Protein AF-A0A075AQ15-F1 (afdb_monomer_lite)

Structure (mmCIF, N/CA/C/O backbone):
data_AF-A0A075AQ15-F1
#
_entry.id   AF-A0A075AQ15-F1
#
loop_
_atom_site.group_PDB
_atom_site.id
_atom_site.type_symbol
_atom_site.label_atom_id
_atom_site.label_alt_id
_atom_site.label_comp_id
_atom_site.label_asym_id
_atom_site.label_entity_id
_atom_site.label_seq_id
_atom_site.pdbx_PDB_ins_code
_atom_site.Cartn_x
_atom_site.Cartn_y
_atom_site.Cartn_z
_atom_site.occupancy
_atom_site.B_iso_or_equiv
_atom_site.auth_seq_id
_atom_site.auth_comp_id
_atom_site.auth_asym_id
_atom_site.auth_atom_id
_atom_site.pdbx_PDB_model_num
ATOM 1 N N . MET A 1 1 ? -15.029 34.992 5.106 1.00 33.84 1 MET A N 1
ATOM 2 C CA . MET A 1 1 ? -15.779 34.014 5.921 1.00 33.84 1 MET A CA 1
ATOM 3 C C . MET A 1 1 ? -16.143 32.844 5.014 1.00 33.84 1 MET A C 1
ATOM 5 O O . MET A 1 1 ? -16.693 33.094 3.952 1.00 33.84 1 MET A O 1
ATOM 9 N N . ASN A 1 2 ? -15.783 31.630 5.441 1.00 27.80 2 ASN A N 1
ATOM 10 C CA . ASN A 1 2 ? -16.160 30.302 4.923 1.00 27.80 2 ASN A CA 1
ATOM 11 C C . ASN A 1 2 ? -15.534 29.801 3.608 1.00 27.80 2 ASN A C 1
ATOM 13 O O . ASN A 1 2 ? -16.199 29.754 2.584 1.00 27.80 2 ASN A O 1
ATOM 17 N N . TRP A 1 3 ? -14.299 29.292 3.710 1.00 25.97 3 TRP A N 1
ATOM 18 C CA . TRP A 1 3 ? -13.839 28.094 2.983 1.00 25.97 3 TRP A CA 1
ATOM 19 C C . TRP A 1 3 ? -12.979 27.232 3.931 1.00 25.97 3 TRP A C 1
ATOM 21 O O . TRP A 1 3 ? -11.769 27.123 3.788 1.00 25.97 3 TRP A O 1
ATOM 31 N N . LEU A 1 4 ? -13.615 26.668 4.960 1.00 30.98 4 LEU A N 1
ATOM 32 C CA . LEU A 1 4 ? -13.105 25.544 5.755 1.00 30.98 4 LEU A CA 1
ATOM 33 C C . LEU A 1 4 ? -14.169 24.451 5.630 1.00 30.98 4 LEU A C 1
ATOM 35 O O . LEU A 1 4 ? -15.265 24.623 6.158 1.00 30.98 4 LEU A O 1
ATOM 39 N N . GLY A 1 5 ? -13.904 23.384 4.872 1.00 30.03 5 GLY A N 1
ATOM 40 C CA . GLY A 1 5 ? -14.901 22.318 4.697 1.00 30.03 5 GLY A CA 1
ATOM 41 C C . GLY A 1 5 ? -14.672 21.297 3.582 1.00 30.03 5 GLY A C 1
ATOM 42 O O . GLY A 1 5 ? -15.600 20.567 3.258 1.00 30.03 5 GLY A O 1
ATOM 43 N N . GLY A 1 6 ? -13.480 21.217 2.988 1.00 37.22 6 GLY A N 1
ATOM 44 C CA . GLY A 1 6 ? -13.093 20.095 2.133 1.00 37.22 6 GLY A CA 1
ATOM 45 C C . GLY A 1 6 ? -11.820 19.490 2.698 1.00 37.22 6 GLY A C 1
ATOM 46 O O . GLY A 1 6 ? -10.771 20.120 2.612 1.00 37.22 6 GLY A O 1
ATOM 47 N N . TYR A 1 7 ? -11.908 18.323 3.337 1.00 52.09 7 TYR A N 1
ATOM 48 C CA . TYR A 1 7 ? -10.721 17.600 3.790 1.00 52.09 7 TYR A CA 1
ATOM 49 C C . TYR A 1 7 ? -9.805 17.388 2.583 1.00 52.09 7 TYR A C 1
ATOM 51 O O . TYR A 1 7 ? -10.233 16.821 1.579 1.00 52.09 7 TYR A O 1
ATOM 59 N N . MET A 1 8 ? -8.567 17.876 2.650 1.00 54.56 8 MET A N 1
ATOM 60 C CA . MET A 1 8 ? -7.584 17.627 1.601 1.00 54.56 8 MET A CA 1
ATOM 61 C C . MET A 1 8 ? -7.268 16.129 1.611 1.00 54.56 8 MET A C 1
ATOM 63 O O . MET A 1 8 ? -6.621 15.620 2.524 1.00 54.56 8 MET A O 1
ATOM 67 N N . ILE A 1 9 ? -7.821 15.402 0.641 1.00 72.06 9 ILE A N 1
ATOM 68 C CA . ILE A 1 9 ? -7.684 13.945 0.542 1.00 72.06 9 ILE A CA 1
ATOM 69 C C . ILE A 1 9 ? -6.359 13.583 -0.126 1.00 72.06 9 ILE A C 1
ATOM 71 O O . ILE A 1 9 ? -5.711 12.632 0.292 1.00 72.06 9 ILE A O 1
ATOM 75 N N . PHE A 1 10 ? -5.934 14.358 -1.123 1.00 82.12 10 PHE A N 1
ATOM 76 C CA . PHE A 1 10 ? -4.710 14.136 -1.885 1.00 82.12 10 PHE A CA 1
ATOM 77 C C . PHE A 1 10 ? -3.574 15.029 -1.382 1.00 82.12 10 PHE A C 1
ATOM 79 O O . PHE A 1 10 ? -3.728 16.244 -1.282 1.00 82.12 10 PHE A O 1
ATOM 86 N N . LEU A 1 11 ? -2.425 14.422 -1.096 1.00 82.50 11 LEU A N 1
ATOM 87 C CA . LEU A 1 11 ? -1.247 15.095 -0.550 1.00 82.50 11 LEU A CA 1
ATOM 88 C C . LEU A 1 11 ? -0.028 14.994 -1.463 1.00 82.50 11 LEU A C 1
ATOM 90 O O . LEU A 1 11 ? 0.915 15.762 -1.299 1.00 82.50 11 LEU A O 1
ATOM 94 N N . GLY A 1 12 ? -0.010 14.056 -2.407 1.00 86.12 12 GLY A N 1
ATOM 95 C CA . GLY A 1 12 ? 1.112 13.911 -3.320 1.00 86.12 12 GLY A CA 1
ATOM 96 C C . GLY A 1 12 ? 1.028 12.689 -4.216 1.00 86.12 12 GLY A C 1
ATOM 97 O O . GLY A 1 12 ? 0.127 11.862 -4.105 1.00 86.12 12 GLY A O 1
ATOM 98 N N . SER A 1 13 ? 2.002 12.573 -5.105 1.00 88.00 13 SER A N 1
ATOM 99 C CA . SER A 1 13 ? 2.195 11.445 -6.011 1.00 88.00 13 SER A CA 1
ATOM 100 C C . SER A 1 13 ? 3.674 11.131 -6.147 1.00 88.00 13 SER A C 1
ATOM 102 O O . SER A 1 13 ? 4.523 11.989 -5.910 1.00 88.00 13 SER A O 1
ATOM 104 N N . PHE A 1 14 ? 3.986 9.897 -6.508 1.00 89.50 14 PHE A N 1
ATOM 105 C CA . PHE A 1 14 ? 5.360 9.440 -6.647 1.00 89.50 14 PHE A CA 1
ATOM 106 C C . PHE A 1 14 ? 5.445 8.269 -7.613 1.00 89.50 14 PHE A C 1
ATOM 108 O O . PHE A 1 14 ? 4.463 7.557 -7.851 1.00 89.50 14 PHE A O 1
ATOM 115 N N . GLN A 1 15 ? 6.661 8.019 -8.083 1.00 89.88 15 GLN A N 1
ATOM 116 C CA . GLN A 1 15 ? 7.008 6.790 -8.769 1.00 89.88 15 GLN A CA 1
ATOM 117 C C . GLN A 1 15 ? 8.281 6.192 -8.190 1.00 89.88 15 GLN A C 1
ATOM 119 O O . GLN A 1 15 ? 9.238 6.894 -7.871 1.00 89.88 15 GLN A O 1
ATOM 124 N N . VAL A 1 16 ? 8.279 4.869 -8.080 1.00 90.75 16 VAL A N 1
ATOM 125 C CA . VAL A 1 16 ? 9.411 4.080 -7.610 1.00 90.75 16 VAL A CA 1
ATOM 126 C C . VAL A 1 16 ? 9.692 2.972 -8.613 1.00 90.75 16 VAL A C 1
ATOM 128 O O . VAL A 1 16 ? 8.770 2.319 -9.108 1.00 90.75 16 VAL A O 1
ATOM 131 N N . SER A 1 17 ? 10.967 2.712 -8.874 1.00 88.69 17 SER A N 1
ATOM 132 C CA . SER A 1 17 ? 11.423 1.582 -9.675 1.00 88.69 17 SER A CA 1
ATOM 133 C C . SER A 1 17 ? 12.455 0.737 -8.930 1.00 88.69 17 SER A C 1
ATOM 135 O O . SER A 1 17 ? 13.065 1.174 -7.956 1.00 88.69 17 SER A O 1
ATOM 137 N N . PHE A 1 18 ? 12.628 -0.513 -9.357 1.00 87.19 18 PHE A N 1
ATOM 138 C CA . PHE A 1 18 ? 13.748 -1.341 -8.918 1.00 87.19 18 PHE A CA 1
ATOM 139 C C . PHE A 1 18 ? 14.892 -1.235 -9.922 1.00 87.19 18 PHE A C 1
ATOM 141 O O . PHE A 1 18 ? 14.730 -1.575 -11.096 1.00 87.19 18 PHE A O 1
ATOM 148 N N . HIS A 1 19 ? 16.062 -0.835 -9.437 1.00 81.88 19 HIS A N 1
ATOM 149 C CA . HIS A 1 19 ? 17.303 -0.829 -10.190 1.00 81.88 19 HIS A CA 1
ATOM 150 C C . HIS A 1 19 ? 18.197 -1.998 -9.728 1.00 81.88 19 HIS A C 1
ATOM 152 O O . HIS A 1 19 ? 18.500 -2.085 -8.538 1.00 81.88 19 HIS A O 1
ATOM 158 N N . PRO A 1 20 ? 18.744 -2.837 -10.631 1.00 77.38 20 PRO A N 1
ATOM 159 C CA . PRO A 1 20 ? 19.518 -4.032 -10.257 1.00 77.38 20 PRO A CA 1
ATOM 160 C C . PRO A 1 20 ? 20.687 -3.778 -9.293 1.00 77.38 20 PRO A C 1
ATOM 162 O O . PRO A 1 20 ? 20.922 -4.557 -8.378 1.00 77.38 20 PRO A O 1
ATOM 165 N N . ILE A 1 21 ? 21.414 -2.675 -9.496 1.00 79.25 21 ILE A N 1
ATOM 166 C CA . ILE A 1 21 ? 22.564 -2.286 -8.662 1.00 79.25 21 ILE A CA 1
ATOM 167 C C . ILE A 1 21 ? 22.161 -1.451 -7.435 1.00 79.25 21 ILE A C 1
ATOM 169 O O . ILE A 1 21 ? 22.719 -1.638 -6.359 1.00 79.25 21 ILE A O 1
ATOM 173 N N . LYS A 1 22 ? 21.229 -0.501 -7.590 1.00 82.00 22 LYS A N 1
ATOM 174 C CA . LYS A 1 22 ? 20.898 0.481 -6.543 1.00 82.00 22 LYS A CA 1
ATOM 175 C C . LYS A 1 22 ? 19.791 0.008 -5.596 1.00 82.00 22 LYS A C 1
ATOM 177 O O . LYS A 1 22 ? 19.589 0.627 -4.559 1.00 82.00 22 LYS A O 1
ATOM 182 N N . GLY A 1 23 ? 19.090 -1.074 -5.934 1.00 85.56 23 GLY A N 1
ATOM 183 C CA . GLY A 1 23 ? 17.887 -1.504 -5.230 1.00 85.56 23 GLY A CA 1
ATOM 184 C C . GLY A 1 23 ? 16.675 -0.652 -5.608 1.00 85.56 23 GLY A C 1
ATOM 185 O O . GLY A 1 23 ? 16.577 -0.167 -6.736 1.00 85.56 23 GLY A O 1
ATOM 186 N N . ASN A 1 24 ? 15.737 -0.490 -4.676 1.00 87.94 24 ASN A N 1
ATOM 187 C CA . ASN A 1 24 ? 14.559 0.349 -4.883 1.00 87.94 24 ASN A CA 1
ATOM 188 C C . ASN A 1 24 ? 14.988 1.823 -4.961 1.00 87.94 24 ASN A C 1
ATOM 190 O O . ASN A 1 24 ? 15.695 2.312 -4.083 1.00 87.94 24 ASN A O 1
ATOM 194 N N . THR A 1 25 ? 14.557 2.527 -6.001 1.00 87.19 25 THR A N 1
ATOM 195 C CA . THR A 1 25 ? 14.862 3.939 -6.230 1.00 87.19 25 THR A CA 1
ATOM 196 C C . THR A 1 25 ? 13.577 4.719 -6.435 1.00 87.19 25 THR A C 1
ATOM 198 O O . THR A 1 25 ? 12.717 4.307 -7.213 1.00 87.19 25 THR A O 1
ATOM 201 N N . ILE A 1 26 ? 13.449 5.857 -5.755 1.00 88.62 26 ILE A N 1
ATOM 202 C CA . ILE A 1 26 ? 12.403 6.835 -6.053 1.00 88.62 26 ILE A CA 1
ATOM 203 C C . ILE A 1 26 ? 12.794 7.507 -7.370 1.00 88.62 26 ILE A C 1
ATOM 205 O O . ILE A 1 26 ? 13.839 8.151 -7.443 1.00 88.62 26 ILE A O 1
ATOM 209 N N . ASP A 1 27 ? 11.979 7.314 -8.404 1.00 85.88 27 ASP A N 1
ATOM 210 C CA . ASP A 1 27 ? 12.191 7.948 -9.705 1.00 85.88 27 ASP A CA 1
ATOM 211 C C . ASP A 1 27 ? 11.882 9.440 -9.596 1.00 85.88 27 ASP A C 1
ATOM 213 O O . ASP A 1 27 ? 12.660 10.265 -10.060 1.00 85.88 27 ASP A O 1
ATOM 217 N N . TRP A 1 28 ? 10.751 9.764 -8.962 1.00 86.19 28 TRP A N 1
ATOM 218 C CA . TRP A 1 28 ? 10.320 11.129 -8.689 1.00 86.19 28 TRP A CA 1
ATOM 219 C C . TRP A 1 28 ? 9.241 11.176 -7.611 1.00 86.19 28 TRP A C 1
ATOM 221 O O . TRP A 1 28 ? 8.538 10.194 -7.351 1.00 86.19 28 TRP A O 1
ATOM 231 N N . ILE A 1 29 ? 9.086 12.353 -7.004 1.00 85.38 29 ILE A N 1
ATOM 232 C CA . ILE A 1 29 ? 8.060 12.624 -6.001 1.00 85.38 29 ILE A CA 1
ATOM 233 C C . ILE A 1 29 ? 7.546 14.055 -6.127 1.00 85.38 29 ILE A C 1
ATOM 235 O O . ILE A 1 29 ? 8.314 15.003 -6.259 1.00 85.38 29 ILE A O 1
ATOM 239 N N . ASN A 1 30 ? 6.228 14.203 -6.089 1.00 84.81 30 ASN A N 1
ATOM 240 C CA . ASN A 1 30 ? 5.540 15.484 -6.072 1.00 84.81 30 ASN A CA 1
ATOM 241 C C . ASN A 1 30 ? 4.585 15.494 -4.878 1.00 84.81 30 ASN A C 1
ATOM 243 O O . ASN A 1 30 ? 3.508 14.900 -4.938 1.00 84.81 30 ASN A O 1
ATOM 247 N N . ALA A 1 31 ? 5.002 16.124 -3.784 1.00 79.31 31 ALA A N 1
ATOM 248 C CA . ALA A 1 31 ? 4.290 16.131 -2.514 1.00 79.31 31 ALA A CA 1
ATOM 249 C C . ALA A 1 31 ? 4.006 17.560 -2.041 1.00 79.31 31 ALA A C 1
ATOM 251 O O . ALA A 1 31 ? 4.786 18.481 -2.280 1.00 79.31 31 ALA A O 1
ATOM 252 N N . HIS A 1 32 ? 2.891 17.726 -1.334 1.00 79.31 32 HIS A N 1
ATOM 253 C CA . HIS A 1 32 ? 2.532 18.967 -0.666 1.00 79.31 32 HIS A CA 1
ATOM 254 C C . HIS A 1 32 ? 3.593 19.332 0.384 1.00 79.31 32 HIS A C 1
ATOM 256 O O . HIS A 1 32 ? 4.108 18.460 1.085 1.00 79.31 32 HIS A O 1
ATOM 262 N N . GLU A 1 33 ? 3.888 20.625 0.540 1.00 71.12 33 GLU A N 1
ATOM 263 C CA . GLU A 1 33 ? 4.978 21.116 1.399 1.00 71.12 33 GLU A CA 1
ATOM 264 C C . GLU A 1 33 ? 4.860 20.629 2.855 1.00 71.12 33 GLU A C 1
ATOM 266 O O . GLU A 1 33 ? 5.855 20.273 3.482 1.00 71.12 33 GLU A O 1
ATOM 271 N N . ILE A 1 34 ? 3.630 20.561 3.374 1.00 68.12 34 ILE A N 1
ATOM 272 C CA . ILE A 1 34 ? 3.331 20.039 4.718 1.00 68.12 34 ILE A CA 1
ATOM 273 C C . ILE A 1 34 ? 3.802 18.584 4.856 1.00 68.12 34 ILE A C 1
ATOM 275 O O . ILE A 1 34 ? 4.476 18.239 5.820 1.00 68.12 34 ILE A O 1
ATOM 279 N N . LEU A 1 35 ? 3.515 17.741 3.863 1.00 72.62 35 LEU A N 1
ATOM 280 C CA . LEU A 1 35 ? 3.877 16.327 3.889 1.00 72.62 35 LEU A CA 1
ATOM 281 C C . LEU A 1 35 ? 5.397 16.126 3.819 1.00 72.62 35 LEU A C 1
ATOM 283 O O . LEU A 1 35 ? 5.938 15.273 4.517 1.00 72.62 35 LEU A O 1
ATOM 287 N N . ALA A 1 36 ? 6.085 16.939 3.011 1.00 67.94 36 ALA A N 1
ATOM 288 C CA . ALA A 1 36 ? 7.540 16.895 2.878 1.00 67.94 36 ALA A CA 1
ATOM 289 C C . ALA A 1 36 ? 8.271 17.231 4.193 1.00 67.94 36 ALA A C 1
ATOM 291 O O . ALA A 1 36 ? 9.387 16.760 4.410 1.00 67.94 36 ALA A O 1
ATOM 292 N N . LYS A 1 37 ? 7.639 18.033 5.063 1.00 67.56 37 LYS A N 1
ATOM 293 C CA . LYS A 1 37 ? 8.158 18.376 6.394 1.00 67.56 37 LYS A CA 1
ATOM 294 C C . LYS A 1 37 ? 7.829 17.312 7.447 1.00 67.56 37 LYS A C 1
ATOM 296 O O . LYS A 1 37 ? 8.695 17.015 8.258 1.00 67.56 37 LYS A O 1
ATOM 301 N N . LEU A 1 38 ? 6.617 16.748 7.419 1.00 65.00 38 LEU A N 1
ATOM 302 C CA . LEU A 1 38 ? 6.126 15.790 8.426 1.00 65.00 38 LEU A CA 1
ATOM 303 C C . LEU A 1 38 ? 6.704 14.380 8.271 1.00 65.00 38 LEU A C 1
ATOM 305 O O . LEU A 1 38 ? 6.929 13.676 9.250 1.00 65.00 38 LEU A O 1
ATOM 309 N N . ILE A 1 39 ? 6.942 13.947 7.037 1.00 64.94 39 ILE A N 1
ATOM 310 C CA . ILE A 1 39 ? 7.552 12.648 6.770 1.00 64.94 39 ILE A CA 1
ATOM 311 C C . ILE A 1 39 ? 8.973 12.945 6.328 1.00 64.94 39 ILE A C 1
ATOM 313 O O . ILE A 1 39 ? 9.139 13.297 5.166 1.00 64.94 39 ILE A O 1
ATOM 317 N N . HIS A 1 40 ? 9.962 12.841 7.228 1.00 58.88 40 HIS A N 1
ATOM 318 C CA . HIS A 1 40 ? 11.394 13.132 7.013 1.00 58.88 40 HIS A CA 1
ATOM 319 C C . HIS A 1 40 ? 11.938 12.685 5.628 1.00 58.88 40 HIS A C 1
ATOM 321 O O . HIS A 1 40 ? 12.605 11.657 5.484 1.00 58.88 40 HIS A O 1
ATOM 327 N N . GLY A 1 41 ? 11.665 13.485 4.592 1.00 56.47 41 GLY A N 1
ATOM 328 C CA . GLY A 1 41 ? 12.007 13.246 3.190 1.00 56.47 41 GLY A CA 1
ATOM 329 C C . GLY A 1 41 ? 11.219 12.160 2.442 1.00 56.47 41 GLY A C 1
ATOM 330 O O . GLY A 1 41 ? 11.691 11.753 1.387 1.00 56.47 41 GLY A O 1
ATOM 331 N N . LEU A 1 42 ? 10.077 11.655 2.945 1.00 66.38 42 LEU A N 1
ATOM 332 C CA . LEU A 1 42 ? 9.369 10.483 2.368 1.00 66.38 42 LEU A CA 1
ATOM 333 C C . LEU A 1 42 ? 10.283 9.249 2.194 1.00 66.38 42 LEU A C 1
ATOM 335 O O . LEU A 1 42 ? 9.982 8.326 1.434 1.00 66.38 42 LEU A O 1
ATOM 339 N N . ASN A 1 43 ? 11.400 9.237 2.928 1.00 65.81 43 ASN A N 1
ATOM 340 C CA . ASN A 1 43 ? 12.437 8.226 2.842 1.00 65.81 43 ASN A CA 1
ATOM 341 C C . ASN A 1 43 ? 11.873 6.871 3.260 1.00 65.81 43 ASN A C 1
ATOM 343 O O . ASN A 1 43 ? 11.309 6.712 4.342 1.00 65.81 43 ASN A O 1
ATOM 347 N N . GLY A 1 44 ? 12.054 5.881 2.396 1.00 77.12 44 GLY A N 1
ATOM 348 C CA . GLY A 1 44 ? 11.645 4.513 2.640 1.00 77.12 44 GLY A CA 1
ATOM 349 C C . GLY A 1 44 ? 10.291 4.131 2.047 1.00 77.12 44 GLY A C 1
ATOM 350 O O . GLY A 1 44 ? 9.954 2.943 2.074 1.00 77.12 44 GLY A O 1
ATOM 351 N N . ILE A 1 45 ? 9.551 5.075 1.447 1.00 84.00 45 ILE A N 1
ATOM 352 C CA . ILE A 1 45 ? 8.325 4.764 0.696 1.00 84.00 45 ILE A CA 1
ATOM 353 C C . ILE A 1 45 ? 8.595 3.721 -0.395 1.00 84.00 45 ILE A C 1
ATOM 355 O O . ILE A 1 45 ? 7.778 2.829 -0.622 1.00 84.00 45 ILE A O 1
ATOM 359 N N . GLU A 1 46 ? 9.787 3.751 -0.992 1.00 86.88 46 GLU A N 1
ATOM 360 C CA . GLU A 1 46 ? 10.254 2.810 -1.998 1.00 86.88 46 GLU A CA 1
ATOM 361 C C . GLU A 1 46 ? 10.296 1.361 -1.512 1.00 86.88 46 GLU A C 1
ATOM 363 O O . GLU A 1 46 ? 10.119 0.444 -2.310 1.00 86.88 46 GLU A O 1
ATOM 368 N N . TYR A 1 47 ? 10.484 1.122 -0.214 1.00 83.62 47 TYR A N 1
ATOM 369 C CA . TYR A 1 47 ? 10.456 -0.230 0.352 1.00 83.62 47 TYR A CA 1
ATOM 370 C C . TYR A 1 47 ? 9.036 -0.703 0.656 1.00 83.62 47 TYR A C 1
ATOM 372 O O . TYR A 1 47 ? 8.775 -1.905 0.603 1.00 83.62 47 TYR A O 1
ATOM 380 N N . ASN A 1 48 ? 8.118 0.228 0.917 1.00 81.25 48 ASN A N 1
ATOM 381 C CA . ASN A 1 48 ? 6.714 -0.080 1.171 1.00 81.25 48 ASN A CA 1
ATOM 382 C C . ASN A 1 48 ? 5.984 -0.436 -0.130 1.00 81.25 48 ASN A C 1
ATOM 384 O O . ASN A 1 48 ? 5.200 -1.383 -0.173 1.00 81.25 48 ASN A O 1
ATOM 388 N N . VAL A 1 49 ? 6.275 0.299 -1.209 1.00 85.88 49 VAL A N 1
ATOM 389 C CA . VAL A 1 49 ? 5.552 0.195 -2.488 1.00 85.88 49 VAL A CA 1
ATOM 390 C C . VAL A 1 49 ? 6.210 -0.738 -3.508 1.00 85.88 49 VAL A C 1
ATOM 392 O O . VAL A 1 49 ? 5.611 -1.038 -4.541 1.00 85.88 49 VAL A O 1
ATOM 395 N N . LEU A 1 50 ? 7.420 -1.222 -3.215 1.00 84.56 50 LEU A N 1
ATOM 396 C CA . LEU A 1 50 ? 8.084 -2.335 -3.898 1.00 84.56 50 LEU A CA 1
ATOM 397 C C . LEU A 1 50 ? 8.500 -3.398 -2.865 1.00 84.56 50 LEU A C 1
ATOM 399 O O . LEU A 1 50 ? 9.697 -3.575 -2.607 1.00 84.56 50 LEU A O 1
ATOM 403 N N . PRO A 1 51 ? 7.538 -4.105 -2.240 1.00 69.88 51 PRO A N 1
ATOM 404 C CA . PRO A 1 51 ? 7.865 -5.047 -1.188 1.00 69.88 51 PRO A CA 1
ATOM 405 C C . PRO A 1 51 ? 8.638 -6.246 -1.745 1.00 69.88 51 PRO A C 1
ATOM 407 O O . PRO A 1 51 ? 8.408 -6.723 -2.862 1.00 69.88 51 PRO A O 1
ATOM 410 N N . SER A 1 52 ? 9.553 -6.770 -0.935 1.00 70.12 52 SER A N 1
ATOM 411 C CA . SER A 1 52 ? 10.302 -7.985 -1.254 1.00 70.12 52 SER A CA 1
ATOM 412 C C . SER A 1 52 ? 9.360 -9.163 -1.542 1.00 70.12 52 SER A C 1
ATOM 414 O O . SER A 1 52 ? 8.271 -9.271 -0.981 1.00 70.12 52 SER A O 1
ATOM 416 N N . GLY A 1 53 ? 9.771 -10.074 -2.431 1.00 67.50 53 GLY A N 1
ATOM 417 C CA . GLY A 1 53 ? 8.959 -11.249 -2.776 1.00 67.50 53 GLY A CA 1
ATOM 418 C C . GLY A 1 53 ? 7.848 -10.992 -3.805 1.00 67.50 53 GLY A C 1
ATOM 419 O O . GLY A 1 53 ? 7.062 -11.888 -4.093 1.00 67.50 53 GLY A O 1
ATOM 420 N N . CYS A 1 54 ? 7.788 -9.808 -4.426 1.00 67.06 54 CYS A N 1
ATOM 421 C CA . CYS A 1 54 ? 6.831 -9.512 -5.503 1.00 67.06 54 CYS A CA 1
ATOM 422 C C . CYS A 1 54 ? 7.157 -10.140 -6.867 1.00 67.06 54 CYS A C 1
ATOM 424 O O . CYS A 1 54 ? 6.446 -9.883 -7.831 1.00 67.06 54 CYS A O 1
ATOM 426 N N . HIS A 1 55 ? 8.173 -11.000 -6.964 1.00 68.75 55 HIS A N 1
ATOM 427 C CA . HIS A 1 55 ? 8.566 -11.632 -8.225 1.00 68.75 55 HIS A CA 1
ATOM 428 C C . HIS A 1 55 ? 7.462 -12.512 -8.833 1.00 68.75 55 HIS A C 1
ATOM 430 O O . HIS A 1 55 ? 7.434 -12.680 -10.043 1.00 68.75 55 HIS A O 1
ATOM 436 N N . HIS A 1 56 ? 6.519 -13.030 -8.046 1.00 70.56 56 HIS A N 1
ATOM 437 C CA . HIS A 1 56 ? 5.374 -13.792 -8.564 1.00 70.56 56 HIS A CA 1
ATOM 438 C C . HIS A 1 56 ? 4.159 -12.936 -8.948 1.00 70.56 56 HIS A C 1
ATOM 440 O O . HIS A 1 56 ? 3.169 -13.470 -9.438 1.00 70.56 56 HIS A O 1
ATOM 446 N N . ILE A 1 57 ? 4.210 -11.622 -8.718 1.00 74.25 57 ILE A N 1
ATOM 447 C CA . ILE A 1 57 ? 3.088 -10.718 -8.965 1.00 74.25 57 ILE A CA 1
ATOM 448 C C . ILE A 1 57 ? 3.348 -9.924 -10.241 1.00 74.25 57 ILE A C 1
ATOM 450 O O . ILE A 1 57 ? 4.380 -9.271 -10.375 1.00 74.25 57 ILE A O 1
ATOM 454 N N . HIS A 1 58 ? 2.394 -9.964 -11.173 1.00 79.56 58 HIS A N 1
ATOM 455 C CA . HIS A 1 58 ? 2.444 -9.141 -12.382 1.00 79.56 58 HIS A CA 1
ATOM 456 C C . HIS A 1 58 ? 1.951 -7.717 -12.133 1.00 79.56 58 HIS A C 1
ATOM 458 O O . HIS A 1 58 ? 2.552 -6.762 -12.615 1.00 79.56 58 HIS A O 1
ATOM 464 N N . ASN A 1 59 ? 0.877 -7.564 -11.366 1.00 84.38 59 ASN A N 1
ATOM 465 C CA . ASN A 1 59 ? 0.341 -6.284 -10.935 1.00 84.38 59 ASN A CA 1
ATOM 466 C C . ASN A 1 59 ? -0.420 -6.451 -9.613 1.00 84.38 59 ASN A C 1
ATOM 468 O O . ASN A 1 59 ? -0.962 -7.520 -9.345 1.00 84.38 59 ASN A O 1
ATOM 472 N N . ASP A 1 60 ? -0.425 -5.422 -8.770 1.00 86.06 60 ASP A N 1
ATOM 473 C CA . ASP A 1 60 ? -1.273 -5.380 -7.570 1.00 86.06 60 ASP A CA 1
ATOM 474 C C . ASP A 1 60 ? -1.413 -3.938 -7.073 1.00 86.06 60 ASP A C 1
ATOM 476 O O . ASP A 1 60 ? -0.577 -3.084 -7.376 1.00 86.06 60 ASP A O 1
ATOM 480 N N . ILE A 1 61 ? -2.449 -3.684 -6.277 1.00 85.50 61 ILE A N 1
ATOM 481 C CA . ILE A 1 61 ? -2.578 -2.445 -5.516 1.00 85.50 61 ILE A CA 1
ATOM 482 C C . ILE A 1 61 ? -1.980 -2.662 -4.129 1.00 85.50 61 ILE A C 1
ATOM 484 O O . ILE A 1 61 ? -2.381 -3.550 -3.376 1.00 85.50 61 ILE A O 1
ATOM 488 N N . ILE A 1 62 ? -1.031 -1.803 -3.788 1.00 84.50 62 ILE A N 1
ATOM 489 C CA . ILE A 1 62 ? -0.340 -1.777 -2.510 1.00 84.50 62 ILE A CA 1
ATOM 490 C C . ILE A 1 62 ? -0.841 -0.568 -1.734 1.00 84.50 62 ILE A C 1
ATOM 492 O O . ILE A 1 62 ? -0.799 0.556 -2.228 1.00 84.50 62 ILE A O 1
ATOM 496 N N . ILE A 1 63 ? -1.311 -0.806 -0.514 1.00 83.50 63 ILE A N 1
ATOM 497 C CA . ILE A 1 63 ? -1.726 0.246 0.413 1.00 83.50 63 ILE A CA 1
ATOM 498 C C . ILE A 1 63 ? -0.812 0.156 1.620 1.00 83.50 63 ILE A C 1
ATOM 500 O O . ILE A 1 63 ? -0.811 -0.880 2.280 1.00 83.50 63 ILE A O 1
ATOM 504 N N . SER A 1 64 ? -0.060 1.216 1.902 1.00 80.44 64 SER A N 1
ATOM 505 C CA . SER A 1 64 ? 0.870 1.238 3.035 1.00 80.44 64 SER A CA 1
ATOM 506 C C . SER A 1 64 ? 0.663 2.482 3.882 1.00 80.44 64 SER A C 1
ATOM 508 O O . SER A 1 64 ? 0.519 3.580 3.339 1.00 80.44 64 SER A O 1
ATOM 510 N N . ALA A 1 65 ? 0.666 2.311 5.202 1.00 78.00 65 ALA A N 1
ATOM 511 C CA . ALA A 1 65 ? 0.657 3.436 6.129 1.00 78.00 65 ALA A CA 1
ATOM 512 C C . ALA A 1 65 ? 2.002 4.179 6.077 1.00 78.00 65 ALA A C 1
ATOM 514 O O . ALA A 1 65 ? 3.064 3.567 5.959 1.00 78.00 65 ALA A O 1
ATOM 515 N N . LEU A 1 66 ? 1.942 5.502 6.153 1.00 78.88 66 LEU A N 1
ATOM 516 C CA . LEU A 1 66 ? 3.081 6.394 6.289 1.00 78.88 66 LEU A CA 1
ATOM 517 C C . LEU A 1 66 ? 2.923 7.107 7.632 1.00 78.88 66 LEU A C 1
ATOM 519 O O . LEU A 1 66 ? 1.950 7.833 7.842 1.00 78.88 66 LEU A O 1
ATOM 523 N N . ASN A 1 67 ? 3.864 6.871 8.540 1.00 69.44 67 ASN A N 1
ATOM 524 C CA . ASN A 1 67 ? 3.863 7.512 9.847 1.00 69.44 67 ASN A CA 1
ATOM 525 C C . ASN A 1 67 ? 4.660 8.814 9.751 1.00 69.44 67 ASN A C 1
ATOM 527 O O . ASN A 1 67 ? 5.796 8.802 9.273 1.00 69.44 67 ASN A O 1
ATOM 531 N N . ALA A 1 68 ? 4.056 9.920 10.180 1.00 65.44 68 ALA A N 1
ATOM 532 C CA . ALA A 1 68 ? 4.790 11.144 10.461 1.00 65.44 68 ALA A CA 1
ATOM 533 C C . ALA A 1 68 ? 5.367 11.049 11.879 1.00 65.44 68 ALA A C 1
ATOM 535 O O . ALA A 1 68 ? 4.628 10.797 12.834 1.00 65.44 68 ALA A O 1
ATOM 536 N N . ASP A 1 69 ? 6.680 11.225 12.007 1.00 59.97 69 ASP A N 1
ATOM 537 C CA . ASP A 1 69 ? 7.329 11.352 13.310 1.00 59.97 69 ASP A CA 1
ATOM 538 C C . ASP A 1 69 ? 7.062 12.774 13.817 1.00 59.97 69 ASP A C 1
ATOM 540 O O . ASP A 1 69 ? 7.832 13.699 13.573 1.00 59.97 69 ASP A O 1
ATOM 544 N N . ASN A 1 70 ? 5.916 12.962 14.468 1.00 57.81 70 ASN A N 1
ATOM 545 C CA . ASN A 1 70 ? 5.567 14.229 15.098 1.00 57.81 70 ASN A CA 1
ATOM 546 C C . ASN A 1 70 ? 6.101 14.258 16.535 1.00 57.81 70 ASN A C 1
ATOM 548 O O . ASN A 1 70 ? 5.927 13.298 17.286 1.00 57.81 70 ASN A O 1
ATOM 552 N N . GLU A 1 71 ? 6.720 15.374 16.929 1.00 56.72 71 GLU A N 1
ATOM 553 C CA . GLU A 1 71 ? 7.242 15.587 18.291 1.00 56.72 71 GLU A CA 1
ATOM 554 C C . GLU A 1 71 ? 6.128 15.635 19.360 1.00 56.72 71 GLU A C 1
ATOM 556 O O . GLU A 1 71 ? 6.399 15.388 20.532 1.00 56.72 71 GLU A O 1
ATOM 561 N N . ASP A 1 72 ? 4.877 15.885 18.956 1.00 55.75 72 ASP A N 1
ATOM 562 C CA . ASP A 1 72 ? 3.731 16.128 19.846 1.00 55.75 72 ASP A CA 1
ATOM 563 C C . ASP A 1 72 ? 2.874 14.878 20.168 1.00 55.75 72 ASP A C 1
ATOM 565 O O . ASP A 1 72 ? 1.711 15.007 20.543 1.00 55.75 72 ASP A O 1
ATOM 569 N N . ASP A 1 73 ? 3.408 13.655 20.031 1.00 51.31 73 ASP A N 1
ATOM 570 C CA . ASP A 1 73 ? 2.722 12.360 20.288 1.00 51.31 73 ASP A CA 1
ATOM 571 C C . ASP A 1 73 ? 1.428 12.095 19.465 1.00 51.31 73 ASP A C 1
ATOM 573 O O . ASP A 1 73 ? 0.891 10.977 19.466 1.00 51.31 73 ASP A O 1
ATOM 577 N N . GLU A 1 74 ? 0.940 13.079 18.707 1.00 52.41 74 GLU A N 1
ATOM 578 C CA . GLU A 1 74 ? -0.171 12.964 17.768 1.00 52.41 74 GLU A CA 1
ATOM 579 C C . GLU A 1 74 ? 0.378 12.586 16.383 1.00 52.41 74 GLU A C 1
ATOM 581 O O . GLU A 1 74 ? 0.879 13.413 15.619 1.00 52.41 74 GLU A O 1
ATOM 586 N N . ILE A 1 75 ? 0.347 11.286 16.078 1.00 55.50 75 ILE A N 1
ATOM 587 C CA . ILE A 1 75 ? 0.781 10.753 14.784 1.00 55.50 75 ILE A CA 1
ATOM 588 C C . ILE A 1 75 ? -0.371 10.931 13.798 1.00 55.50 75 ILE A C 1
ATOM 590 O O . ILE A 1 75 ? -1.341 10.170 13.817 1.00 55.50 75 ILE A O 1
ATOM 594 N N . ASP A 1 76 ? -0.246 11.901 12.896 1.00 66.56 76 ASP A N 1
ATOM 595 C CA . ASP A 1 76 ? -1.083 11.919 11.701 1.00 66.56 76 ASP A CA 1
ATOM 596 C C . ASP A 1 76 ? -0.739 10.695 10.843 1.00 66.56 76 ASP A C 1
ATOM 598 O O . ASP A 1 76 ? 0.407 10.510 10.417 1.00 66.56 76 ASP A O 1
ATOM 602 N N . ILE A 1 77 ? -1.736 9.844 10.582 1.00 71.19 77 ILE A N 1
ATOM 603 C CA . ILE A 1 77 ? -1.560 8.677 9.714 1.00 71.19 77 ILE A CA 1
ATOM 604 C C . ILE A 1 77 ? -1.891 9.063 8.277 1.00 71.19 77 ILE A C 1
ATOM 606 O O . ILE A 1 77 ? -3.046 9.332 7.920 1.00 71.19 77 ILE A O 1
ATOM 610 N N . TYR A 1 78 ? -0.869 9.004 7.435 1.00 81.50 78 TYR A N 1
ATOM 611 C CA . TYR A 1 78 ? -0.991 9.142 5.994 1.00 81.50 78 TYR A CA 1
ATOM 612 C C . TYR A 1 78 ? -0.949 7.767 5.334 1.00 81.50 78 TYR A C 1
ATOM 614 O O . TYR A 1 78 ? -0.474 6.790 5.910 1.00 81.50 78 TYR A O 1
ATOM 622 N N . TYR A 1 79 ? -1.447 7.670 4.107 1.00 84.38 79 TYR A N 1
ATOM 623 C CA . TYR A 1 79 ? -1.437 6.421 3.353 1.00 84.38 79 TYR A CA 1
ATOM 624 C C . TYR A 1 79 ? -0.843 6.637 1.981 1.00 84.38 79 TYR A C 1
ATOM 626 O O . TYR A 1 79 ? -1.133 7.623 1.311 1.00 84.38 79 TYR A O 1
ATOM 634 N N . SER A 1 80 ? -0.051 5.668 1.546 1.00 87.50 80 SER A N 1
ATOM 635 C CA . SER A 1 80 ? 0.311 5.498 0.148 1.00 87.50 80 SER A CA 1
ATOM 636 C C . SER A 1 80 ? -0.606 4.454 -0.475 1.00 87.50 80 SER A C 1
ATOM 638 O O . SER A 1 80 ? -0.810 3.385 0.099 1.00 87.50 80 SER A O 1
ATOM 640 N N . ILE A 1 81 ? -1.160 4.762 -1.643 1.00 88.69 81 ILE A N 1
ATOM 641 C CA . ILE A 1 81 ? -1.901 3.811 -2.476 1.00 88.69 81 ILE A CA 1
ATOM 642 C C . ILE A 1 81 ? -1.170 3.752 -3.800 1.00 88.69 81 ILE A C 1
ATOM 644 O O . ILE A 1 81 ? -0.968 4.783 -4.441 1.00 88.69 81 ILE A O 1
ATOM 648 N N . SER A 1 82 ? -0.713 2.570 -4.188 1.00 90.19 82 SER A N 1
ATOM 649 C CA . SER A 1 82 ? 0.198 2.414 -5.317 1.00 90.19 82 SER A CA 1
ATOM 650 C C . SER A 1 82 ? -0.181 1.233 -6.177 1.00 90.19 82 SER A C 1
ATOM 652 O O . SER A 1 82 ? -0.470 0.157 -5.668 1.00 90.19 82 SER A O 1
ATOM 654 N N . LEU A 1 83 ? -0.137 1.423 -7.488 1.00 90.25 83 LEU A N 1
ATOM 655 C CA . LEU A 1 83 ? -0.187 0.336 -8.443 1.00 90.25 83 LEU A CA 1
ATOM 656 C C . LEU A 1 83 ? 1.235 -0.161 -8.681 1.00 90.25 83 LEU A C 1
ATOM 658 O O . LEU A 1 83 ? 2.064 0.524 -9.278 1.00 90.25 83 LEU A O 1
ATOM 662 N N . PHE A 1 84 ? 1.490 -1.380 -8.228 1.00 89.00 84 PHE A N 1
ATOM 663 C CA . PHE A 1 84 ? 2.681 -2.141 -8.552 1.00 89.00 84 PHE A CA 1
ATOM 664 C C . PHE A 1 84 ? 2.503 -2.837 -9.898 1.00 89.00 84 PHE A C 1
ATOM 666 O O . PHE A 1 84 ? 1.446 -3.407 -10.180 1.00 89.00 84 PHE A O 1
ATOM 673 N N . LYS A 1 85 ? 3.560 -2.847 -10.711 1.00 87.81 85 LYS A N 1
ATOM 674 C CA . LYS A 1 85 ? 3.612 -3.568 -11.979 1.00 87.81 85 LYS A CA 1
ATOM 675 C C . LYS A 1 85 ? 4.997 -4.165 -12.207 1.00 87.81 85 LYS A C 1
ATOM 677 O O . LYS A 1 85 ? 6.017 -3.477 -12.154 1.00 87.81 85 LYS A O 1
ATOM 682 N N . ARG A 1 86 ? 5.012 -5.454 -12.531 1.00 85.56 86 ARG A N 1
ATOM 683 C CA . ARG A 1 86 ? 6.149 -6.165 -13.106 1.00 85.56 86 ARG A CA 1
ATOM 684 C C . ARG A 1 86 ? 5.989 -6.166 -14.621 1.00 85.56 86 ARG A C 1
ATOM 686 O O . ARG A 1 86 ? 4.983 -6.640 -15.151 1.00 85.56 86 ARG A O 1
ATOM 693 N N . ARG A 1 87 ? 7.005 -5.674 -15.321 1.00 79.44 87 ARG A N 1
ATOM 694 C CA . ARG A 1 87 ? 7.094 -5.746 -16.775 1.00 79.44 87 ARG A CA 1
ATOM 695 C C . ARG A 1 87 ? 8.144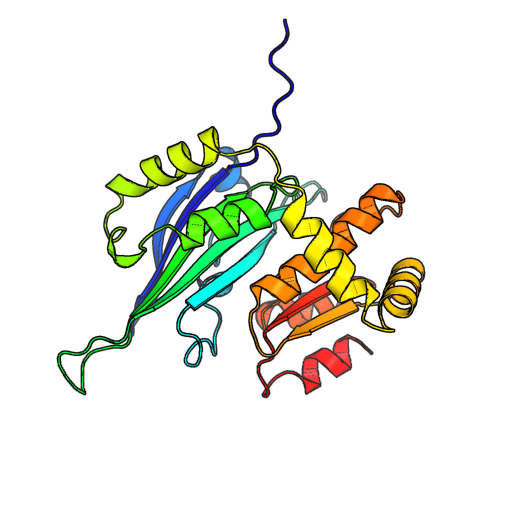 -6.767 -17.177 1.00 79.44 87 ARG A C 1
ATOM 697 O O . ARG A 1 87 ? 9.326 -6.602 -16.881 1.00 79.44 87 ARG A O 1
ATOM 704 N N . ASP A 1 88 ? 7.697 -7.773 -17.914 1.00 73.62 88 ASP A N 1
ATOM 705 C CA . ASP A 1 88 ? 8.591 -8.691 -18.604 1.00 73.62 88 ASP A CA 1
ATOM 706 C C . ASP A 1 88 ? 9.026 -8.048 -19.923 1.00 73.62 88 ASP A C 1
ATOM 708 O O . ASP A 1 88 ? 8.202 -7.667 -20.761 1.00 73.62 88 ASP A O 1
ATOM 712 N N . VAL A 1 89 ? 10.332 -7.863 -20.092 1.00 69.38 89 VAL A N 1
ATOM 713 C CA . VAL A 1 89 ? 10.899 -7.347 -21.336 1.00 69.38 89 VAL A CA 1
ATOM 714 C C . VAL A 1 89 ? 11.111 -8.541 -22.267 1.00 69.38 89 VAL A C 1
ATOM 716 O O . VAL A 1 89 ? 11.802 -9.495 -21.937 1.00 69.38 89 VAL A O 1
ATOM 719 N N . THR A 1 90 ? 10.447 -8.531 -23.423 1.00 57.81 90 THR A N 1
ATOM 720 C CA . THR A 1 90 ? 10.317 -9.706 -24.305 1.00 57.81 90 THR A CA 1
ATOM 721 C C . THR A 1 90 ? 11.419 -9.841 -25.358 1.00 57.81 90 THR A C 1
ATOM 723 O O . THR A 1 90 ? 11.354 -10.749 -26.183 1.00 57.81 90 THR A O 1
ATOM 726 N N . ARG A 1 91 ? 12.418 -8.947 -25.387 1.00 54.38 91 ARG A N 1
ATOM 727 C CA . ARG A 1 91 ? 13.376 -8.870 -26.508 1.00 54.38 91 ARG A CA 1
ATOM 728 C C . ARG A 1 91 ? 14.711 -9.595 -26.303 1.00 54.38 91 ARG A C 1
ATOM 730 O O . ARG A 1 91 ? 15.410 -9.771 -27.292 1.00 54.38 91 ARG A O 1
ATOM 737 N N . ASP A 1 92 ? 15.040 -10.080 -25.104 1.00 50.31 92 ASP A N 1
ATOM 738 C CA . ASP A 1 92 ? 16.236 -10.911 -24.868 1.00 50.31 92 ASP A CA 1
ATOM 739 C C . ASP A 1 92 ? 16.043 -11.795 -23.610 1.00 50.31 92 ASP A C 1
ATOM 741 O O . ASP A 1 92 ? 15.579 -11.286 -22.592 1.00 50.31 92 ASP A O 1
ATOM 745 N N . PRO A 1 93 ? 16.409 -13.088 -23.579 1.00 48.12 93 PRO A N 1
ATOM 746 C CA . PRO A 1 93 ? 16.457 -13.876 -22.335 1.00 48.12 93 PRO A CA 1
ATOM 747 C C . PRO A 1 93 ? 17.392 -13.302 -21.247 1.00 48.12 93 PRO A C 1
ATOM 749 O O . PRO A 1 93 ? 17.351 -13.762 -20.107 1.00 48.12 93 PRO A O 1
ATOM 752 N N . ARG A 1 94 ? 18.218 -12.297 -21.575 1.00 48.28 94 ARG A N 1
ATOM 753 C CA . ARG A 1 94 ? 18.998 -11.485 -20.622 1.00 48.28 94 ARG A CA 1
ATOM 754 C C . ARG A 1 94 ? 18.349 -10.145 -20.252 1.00 48.28 94 ARG A C 1
ATOM 756 O O . ARG A 1 94 ? 18.931 -9.409 -19.461 1.00 48.28 94 ARG A O 1
ATOM 763 N N . THR A 1 95 ? 17.195 -9.792 -20.827 1.00 53.75 95 THR A N 1
ATOM 764 C CA . THR A 1 95 ? 16.544 -8.508 -20.531 1.00 53.75 95 THR A CA 1
ATOM 765 C C . THR A 1 95 ? 15.918 -8.498 -19.140 1.00 53.75 95 THR A C 1
ATOM 767 O O . THR A 1 95 ? 15.218 -9.421 -18.729 1.00 53.75 95 THR A O 1
ATOM 770 N N . GLU A 1 96 ? 16.239 -7.436 -18.408 1.00 66.50 96 GLU A N 1
ATOM 771 C CA . GLU A 1 96 ? 15.933 -7.247 -16.997 1.00 66.50 96 GLU A CA 1
ATOM 772 C C . GLU A 1 96 ? 14.418 -7.152 -16.773 1.00 66.50 96 GLU A C 1
ATOM 774 O O . GLU A 1 96 ? 13.715 -6.404 -17.456 1.00 66.50 96 GLU A O 1
ATOM 7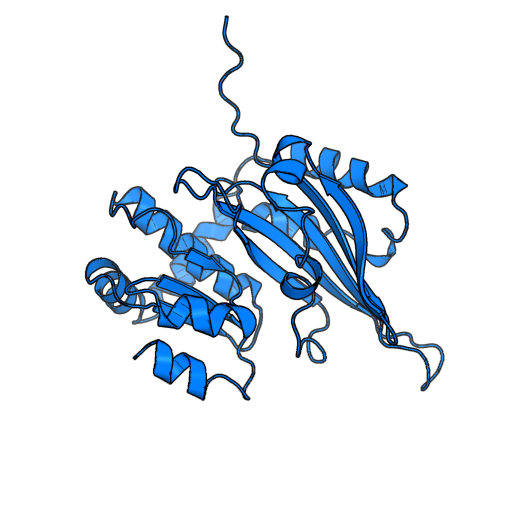79 N N . ILE A 1 97 ? 13.903 -7.913 -15.805 1.00 70.88 97 ILE A N 1
ATOM 780 C CA . ILE A 1 97 ? 12.543 -7.716 -15.298 1.00 70.88 97 ILE A CA 1
ATOM 781 C C . ILE A 1 97 ? 12.507 -6.338 -14.643 1.00 70.88 97 ILE A C 1
ATOM 783 O O . ILE A 1 97 ? 13.269 -6.072 -13.712 1.00 70.88 97 ILE A O 1
ATOM 787 N N . ILE A 1 98 ? 11.606 -5.476 -15.109 1.00 80.62 98 ILE A N 1
ATOM 788 C CA . ILE A 1 98 ? 11.459 -4.132 -14.557 1.00 80.62 98 ILE A CA 1
ATOM 789 C C . ILE A 1 98 ? 10.300 -4.154 -13.566 1.00 80.62 98 ILE A C 1
ATOM 791 O O . ILE A 1 98 ? 9.162 -4.457 -13.932 1.00 80.62 98 ILE A O 1
ATOM 795 N N . TYR A 1 99 ? 10.583 -3.796 -12.317 1.00 87.62 99 TYR A N 1
ATOM 796 C CA . TYR A 1 99 ? 9.561 -3.573 -11.298 1.00 87.62 99 TYR A CA 1
ATOM 797 C C . TYR A 1 99 ? 9.342 -2.077 -11.118 1.00 87.62 99 TYR A C 1
ATOM 799 O O . TYR A 1 99 ? 10.307 -1.322 -10.972 1.00 87.62 99 TYR A O 1
ATOM 807 N N . ARG A 1 100 ? 8.079 -1.651 -11.136 1.00 89.38 100 ARG A N 1
ATOM 808 C CA . ARG A 1 100 ? 7.682 -0.258 -10.917 1.00 89.38 100 ARG A CA 1
ATOM 809 C C . ARG A 1 100 ? 6.456 -0.171 -10.032 1.00 89.38 100 ARG A C 1
ATOM 811 O O . ARG A 1 100 ? 5.624 -1.075 -10.021 1.00 89.38 100 ARG A O 1
ATOM 818 N N . SER A 1 101 ? 6.348 0.943 -9.328 1.00 90.88 101 SER A N 1
ATOM 819 C CA . SER A 1 101 ? 5.188 1.299 -8.532 1.00 90.88 101 SER A CA 1
ATOM 820 C C . SER A 1 101 ? 4.868 2.770 -8.746 1.00 90.88 101 SER A C 1
ATOM 822 O O . SER A 1 101 ? 5.742 3.622 -8.586 1.00 90.88 101 SER A O 1
ATOM 824 N N . LEU A 1 102 ? 3.631 3.058 -9.140 1.00 91.31 102 LEU A N 1
ATOM 825 C CA . LEU A 1 102 ? 3.109 4.416 -9.267 1.00 91.31 102 LEU A CA 1
ATOM 826 C C . LEU A 1 102 ? 2.074 4.623 -8.175 1.00 91.31 102 LEU A C 1
ATOM 828 O O . LEU A 1 102 ? 1.142 3.826 -8.071 1.00 91.31 102 LEU A O 1
ATOM 832 N N . GLY A 1 103 ? 2.210 5.678 -7.381 1.00 90.56 103 GLY A N 1
ATOM 833 C CA . GLY A 1 103 ? 1.328 5.866 -6.244 1.00 90.56 103 GLY A CA 1
ATOM 834 C C . GLY A 1 103 ? 0.983 7.302 -5.927 1.00 90.56 103 GLY A C 1
ATOM 835 O O . GLY A 1 103 ? 1.554 8.259 -6.449 1.00 90.56 103 GLY A O 1
ATOM 836 N N . VAL A 1 104 ? 0.004 7.415 -5.040 1.00 89.31 104 VAL A N 1
ATOM 837 C CA . VAL A 1 104 ? -0.466 8.664 -4.458 1.00 89.31 104 VAL A CA 1
ATOM 838 C C . VAL A 1 104 ? -0.411 8.588 -2.947 1.00 89.31 104 VAL A C 1
ATOM 840 O O . VAL A 1 104 ? -0.513 7.506 -2.366 1.00 89.31 104 VAL A O 1
ATOM 843 N N . ILE A 1 105 ? -0.252 9.749 -2.325 1.00 88.12 105 ILE A N 1
ATOM 844 C CA . ILE A 1 105 ? -0.246 9.919 -0.880 1.00 88.12 105 ILE A CA 1
ATOM 845 C C . ILE A 1 105 ? -1.512 10.653 -0.490 1.00 88.12 105 ILE A C 1
ATOM 847 O O . ILE A 1 105 ? -1.857 11.675 -1.087 1.00 88.12 105 ILE A O 1
ATOM 851 N N . VAL A 1 106 ? -2.207 10.110 0.498 1.00 85.31 106 VAL A N 1
ATOM 852 C CA . VAL A 1 106 ? -3.535 10.557 0.890 1.00 85.31 106 VAL A CA 1
ATOM 853 C C . VAL A 1 106 ? -3.716 10.554 2.402 1.00 85.31 106 VAL A C 1
ATOM 855 O O . VAL A 1 106 ? -2.987 9.882 3.133 1.00 85.31 106 VAL A O 1
ATOM 858 N N . THR A 1 107 ? -4.698 11.314 2.877 1.00 79.31 107 THR A N 1
ATOM 859 C CA . THR A 1 107 ? -5.116 11.294 4.285 1.00 79.31 107 THR A CA 1
ATOM 860 C C . THR A 1 107 ? -5.964 10.059 4.602 1.00 79.31 107 THR A C 1
ATOM 862 O O . THR A 1 107 ? -6.450 9.354 3.716 1.00 79.31 107 THR A O 1
ATOM 865 N N . GLN A 1 108 ? -6.182 9.792 5.890 1.00 72.81 108 GLN A N 1
ATOM 866 C CA . GLN A 1 108 ? -6.982 8.656 6.364 1.00 72.81 108 GLN A CA 1
ATOM 867 C C . GLN A 1 108 ? -8.449 8.658 5.913 1.00 72.81 108 GLN A C 1
ATOM 869 O O . GLN A 1 108 ? -9.102 7.618 5.939 1.00 72.81 108 GLN A O 1
ATOM 874 N N . SER A 1 109 ? -8.991 9.805 5.507 1.00 68.69 109 SER A N 1
ATOM 875 C CA . SER A 1 109 ? -10.363 9.914 5.003 1.00 68.69 109 SER A CA 1
ATOM 876 C C . SER A 1 109 ? -10.502 9.553 3.520 1.00 68.69 109 SER A C 1
ATOM 878 O O . SER A 1 109 ? -11.605 9.622 2.978 1.00 68.69 109 SER A O 1
ATOM 880 N N . ALA A 1 110 ? -9.412 9.175 2.848 1.00 71.12 110 ALA A N 1
ATOM 881 C CA . ALA A 1 110 ? -9.426 8.905 1.421 1.00 71.12 110 ALA A CA 1
ATOM 882 C C . ALA A 1 110 ? -10.209 7.628 1.059 1.00 71.12 110 ALA A C 1
ATOM 884 O O . ALA A 1 110 ? -10.051 6.592 1.710 1.00 71.12 110 ALA A O 1
ATOM 885 N N . PRO A 1 111 ? -11.008 7.635 -0.022 1.00 72.62 111 PRO A N 1
ATOM 886 C CA . PRO A 1 111 ? -11.777 6.463 -0.430 1.00 72.62 111 PRO A CA 1
ATOM 887 C C . PRO A 1 111 ? -10.900 5.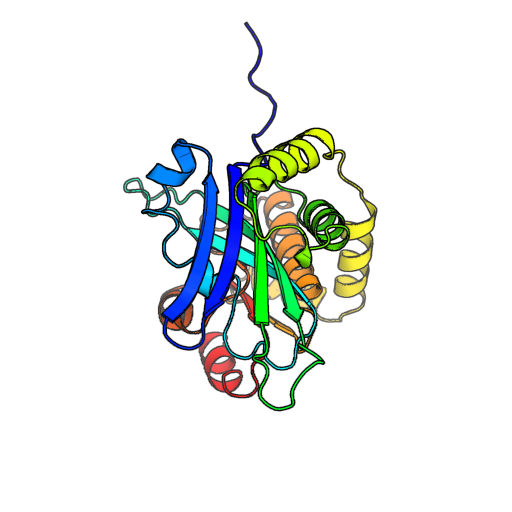497 -1.240 1.00 72.62 111 PRO A C 1
ATOM 889 O O . PRO A 1 111 ? -10.943 5.482 -2.471 1.00 72.62 111 PRO A O 1
ATOM 892 N N . PHE A 1 112 ? -10.101 4.677 -0.546 1.00 77.31 112 PHE A N 1
ATOM 893 C CA . PHE A 1 112 ? -9.040 3.843 -1.138 1.00 77.31 112 PHE A CA 1
ATOM 894 C C . PHE A 1 112 ? -9.484 3.024 -2.358 1.00 77.31 112 PHE A C 1
ATOM 896 O O . PHE A 1 112 ? -8.740 2.928 -3.331 1.00 77.31 112 PHE A O 1
ATOM 903 N N . GLY A 1 113 ? -10.705 2.477 -2.341 1.00 70.44 113 GLY A N 1
ATOM 904 C CA . GLY A 1 113 ? -11.253 1.696 -3.454 1.00 70.44 113 GLY A CA 1
ATOM 905 C C . GLY A 1 113 ? -11.379 2.488 -4.760 1.00 70.44 113 GLY A C 1
ATOM 906 O O . GLY A 1 113 ? -11.017 1.977 -5.820 1.00 70.44 113 GLY A O 1
ATOM 907 N N . ALA A 1 114 ? -11.830 3.743 -4.686 1.00 73.94 114 ALA A N 1
ATOM 908 C CA . ALA A 1 114 ? -11.932 4.620 -5.852 1.00 73.94 114 ALA A CA 1
ATOM 909 C C . ALA A 1 114 ? -10.541 4.975 -6.398 1.00 73.94 114 ALA A C 1
ATOM 911 O O . ALA A 1 114 ? -10.312 4.910 -7.602 1.00 73.94 114 ALA A O 1
ATOM 912 N N . ILE A 1 115 ? -9.591 5.256 -5.499 1.00 80.00 115 ILE A N 1
ATOM 913 C CA . ILE A 1 115 ? -8.197 5.567 -5.861 1.00 80.00 115 ILE A CA 1
ATOM 914 C C . ILE A 1 115 ? -7.551 4.387 -6.575 1.00 80.00 115 ILE A C 1
ATOM 916 O O . ILE A 1 115 ? -6.938 4.549 -7.624 1.00 80.00 115 ILE A O 1
ATOM 920 N N . ALA A 1 116 ? -7.719 3.191 -6.014 1.00 81.50 116 ALA A N 1
ATOM 921 C CA . ALA A 1 116 ? -7.193 1.958 -6.574 1.00 81.50 116 ALA A CA 1
ATOM 922 C C . ALA A 1 116 ? -7.729 1.707 -7.990 1.00 81.50 116 ALA A C 1
ATOM 924 O O . ALA A 1 116 ? -6.955 1.370 -8.879 1.00 81.50 116 ALA A O 1
ATOM 925 N N . LYS A 1 117 ? -9.034 1.915 -8.210 1.00 80.44 117 LYS A N 1
ATOM 926 C CA . LYS A 1 117 ? -9.668 1.748 -9.525 1.00 80.44 117 LYS A CA 1
ATOM 927 C C . LYS A 1 117 ? -9.123 2.740 -10.556 1.00 80.44 117 LYS A C 1
ATOM 929 O O . LYS A 1 117 ? -8.870 2.360 -11.696 1.00 80.44 117 LYS A O 1
ATOM 934 N N . GLU A 1 118 ? -8.919 3.989 -10.150 1.00 82.31 118 GLU A N 1
ATOM 935 C CA . GLU A 1 118 ? -8.348 5.014 -11.024 1.00 82.31 118 GLU A CA 1
ATOM 936 C C . GLU A 1 118 ? -6.887 4.697 -11.371 1.00 82.31 118 GLU A C 1
ATOM 938 O O . GLU A 1 118 ? -6.511 4.718 -12.541 1.00 82.31 118 GLU A O 1
ATOM 943 N N . LEU A 1 119 ? -6.080 4.295 -10.380 1.00 84.19 119 LEU A N 1
ATOM 944 C CA . LEU A 1 119 ? -4.706 3.831 -10.595 1.00 84.19 119 LEU A CA 1
ATOM 945 C C . LEU A 1 119 ? -4.640 2.634 -11.548 1.00 84.19 119 LEU A C 1
ATOM 947 O O . LEU A 1 119 ? -3.782 2.610 -12.422 1.00 84.19 119 LEU A O 1
ATOM 951 N N . GLU A 1 120 ? -5.553 1.668 -11.432 1.00 83.88 120 GLU A N 1
ATOM 952 C CA . GLU A 1 120 ? -5.641 0.512 -12.340 1.00 83.88 120 GLU A CA 1
ATOM 953 C C . GLU A 1 120 ? -5.934 0.909 -13.794 1.00 83.88 120 GLU A C 1
ATOM 955 O O . GLU A 1 120 ? -5.522 0.200 -14.714 1.00 83.88 120 GLU A O 1
ATOM 960 N N . SER A 1 121 ? -6.605 2.043 -14.019 1.00 82.00 121 SER A N 1
ATOM 961 C CA . SER A 1 121 ? -6.849 2.573 -15.367 1.00 82.00 121 SER A CA 1
ATOM 962 C C . SER A 1 121 ? -5.606 3.230 -15.987 1.00 82.00 121 SER A C 1
ATOM 964 O O . SER A 1 121 ? -5.520 3.392 -17.208 1.00 82.00 121 SER A O 1
ATOM 966 N N . ILE A 1 122 ? -4.617 3.577 -15.158 1.00 80.69 122 ILE A N 1
ATOM 967 C CA . ILE A 1 122 ? -3.405 4.267 -15.578 1.00 80.69 122 ILE A CA 1
ATOM 968 C C . ILE A 1 122 ? -2.389 3.271 -16.141 1.00 80.69 122 ILE A C 1
ATOM 970 O O . ILE A 1 122 ? -1.951 2.316 -15.496 1.00 80.69 122 ILE A O 1
ATOM 974 N N . ASN A 1 123 ? -1.915 3.543 -17.356 1.00 76.25 123 ASN A N 1
ATOM 975 C CA . ASN A 1 123 ? -0.794 2.803 -17.917 1.00 76.25 123 ASN A CA 1
ATOM 976 C C . ASN A 1 123 ? 0.541 3.341 -17.374 1.00 76.25 123 ASN A C 1
ATOM 978 O O . ASN A 1 123 ? 1.106 4.285 -17.925 1.00 76.25 123 ASN A O 1
ATOM 982 N N . ILE A 1 124 ? 1.069 2.701 -16.325 1.00 69.69 124 ILE A N 1
ATOM 983 C CA . ILE A 1 124 ? 2.347 3.062 -15.669 1.00 69.69 124 ILE A CA 1
ATOM 984 C C . ILE A 1 124 ? 3.516 3.169 -16.654 1.00 69.69 124 ILE A C 1
ATOM 986 O O . ILE A 1 124 ? 4.418 3.981 -16.465 1.00 69.69 124 ILE A O 1
ATOM 990 N N . ASP A 1 125 ? 3.507 2.397 -17.742 1.00 65.12 125 ASP A N 1
ATOM 991 C CA . ASP A 1 125 ? 4.590 2.416 -18.731 1.00 65.12 125 ASP A CA 1
ATOM 992 C C . ASP A 1 125 ? 4.729 3.764 -19.458 1.00 65.12 125 ASP A C 1
ATOM 994 O O . ASP A 1 125 ? 5.752 4.019 -20.090 1.00 65.12 125 ASP A O 1
ATOM 998 N N . ILE A 1 126 ? 3.717 4.629 -19.350 1.00 60.62 126 ILE A N 1
ATOM 999 C CA . ILE A 1 126 ? 3.675 5.971 -19.935 1.00 60.62 126 ILE A CA 1
ATOM 1000 C C . ILE A 1 126 ? 4.288 7.027 -18.985 1.00 60.62 126 ILE A C 1
ATOM 1002 O O . ILE A 1 126 ? 4.600 8.131 -19.437 1.00 60.62 126 ILE A O 1
ATOM 1006 N N . PHE A 1 127 ? 4.507 6.708 -17.702 1.00 56.06 127 PHE A N 1
ATOM 1007 C CA . PHE A 1 127 ? 4.904 7.651 -16.638 1.00 56.06 127 PHE A CA 1
ATOM 1008 C C . PHE A 1 127 ? 6.413 7.664 -16.323 1.00 56.06 127 PHE A C 1
ATOM 1010 O O . PHE A 1 127 ? 6.839 8.013 -15.229 1.00 56.06 127 PHE A O 1
ATOM 1017 N N . SER A 1 128 ? 7.271 7.369 -17.299 1.00 55.78 128 SER A N 1
ATOM 1018 C CA . SER A 1 128 ? 8.731 7.495 -17.132 1.00 55.78 128 SER A CA 1
ATOM 1019 C C . SER A 1 128 ? 9.253 8.941 -17.058 1.00 55.78 128 SER A C 1
ATOM 1021 O O . SER A 1 128 ? 10.461 9.134 -17.119 1.00 55.78 128 SER A O 1
ATOM 1023 N N . ASP A 1 129 ? 8.373 9.941 -17.002 1.00 58.34 129 ASP A N 1
ATOM 1024 C CA . ASP A 1 129 ? 8.717 11.360 -17.087 1.00 58.34 129 ASP A CA 1
ATOM 1025 C C . ASP A 1 129 ? 8.042 12.140 -15.946 1.00 58.34 129 ASP A 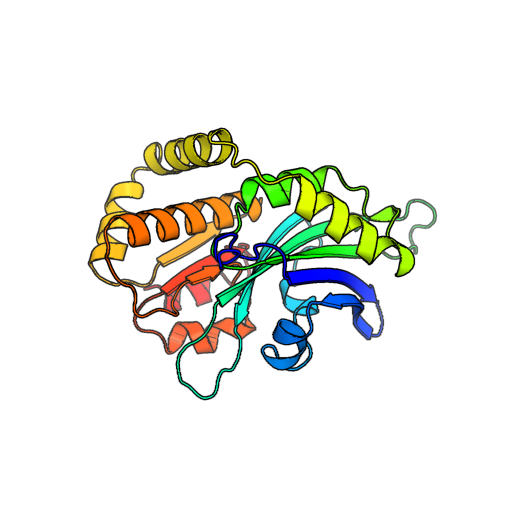C 1
ATOM 1027 O O . ASP A 1 129 ? 6.820 12.072 -15.773 1.00 58.34 129 ASP A O 1
ATOM 1031 N N . GLU A 1 130 ? 8.855 12.882 -15.187 1.00 57.53 130 GLU A N 1
ATOM 1032 C CA . GLU A 1 130 ? 8.462 13.766 -14.079 1.00 57.53 130 GLU A CA 1
ATOM 1033 C C . GLU A 1 130 ? 7.367 14.761 -14.474 1.00 57.53 130 GLU A C 1
ATOM 1035 O O . GLU A 1 130 ? 6.515 15.118 -13.655 1.00 57.53 130 GLU A O 1
ATOM 1040 N N . SER A 1 131 ? 7.330 15.151 -15.755 1.00 58.31 131 SER A N 1
ATOM 1041 C CA . SER A 1 131 ? 6.343 16.087 -16.305 1.00 58.31 131 SER A CA 1
ATOM 1042 C C . SER A 1 131 ? 4.887 15.623 -16.147 1.00 58.31 131 SER A C 1
ATOM 1044 O O . SER A 1 131 ? 3.964 16.434 -16.248 1.00 58.31 131 SER A O 1
ATOM 1046 N N . LYS A 1 132 ? 4.656 14.333 -15.857 1.00 62.25 132 LYS A N 1
ATOM 1047 C CA . LYS A 1 132 ? 3.317 13.739 -15.732 1.00 62.25 132 LYS A CA 1
ATOM 1048 C C . LYS A 1 132 ? 2.810 13.590 -14.298 1.00 62.25 132 LYS A C 1
ATOM 1050 O O . LYS A 1 132 ? 1.621 13.328 -14.122 1.00 62.25 132 LYS A O 1
ATOM 1055 N N . GLY A 1 133 ? 3.641 13.819 -13.280 1.00 59.91 133 GLY A N 1
ATOM 1056 C CA . GLY A 1 133 ? 3.197 13.859 -11.877 1.00 59.91 133 GLY A CA 1
ATOM 1057 C C . GLY A 1 133 ? 2.026 14.833 -11.629 1.00 59.91 133 GLY A C 1
ATOM 1058 O O . GLY A 1 133 ? 1.035 14.444 -11.008 1.00 59.91 133 GLY A O 1
ATOM 1059 N N . PRO A 1 134 ? 2.050 16.067 -12.176 1.00 61.53 134 PRO A N 1
ATOM 1060 C CA . PRO A 1 134 ? 0.934 17.015 -12.071 1.00 61.53 134 PRO A CA 1
ATOM 1061 C C . PRO A 1 134 ? -0.385 16.525 -12.695 1.00 61.53 134 PRO A C 1
ATOM 1063 O O . PRO A 1 134 ? -1.457 16.901 -12.221 1.00 61.53 134 PRO A O 1
ATOM 1066 N N . HIS A 1 135 ? -0.335 15.661 -13.718 1.00 66.69 135 HIS A N 1
ATOM 1067 C CA . HIS A 1 135 ? -1.539 15.081 -14.325 1.00 66.69 135 HIS A CA 1
ATOM 1068 C C . HIS A 1 135 ? -2.247 14.088 -13.395 1.00 66.69 135 HIS A C 1
ATOM 1070 O O . HIS A 1 135 ? -3.468 13.982 -13.438 1.00 66.69 135 HIS A O 1
ATOM 1076 N N . LEU A 1 136 ? -1.519 13.392 -12.516 1.00 68.00 136 LEU A N 1
ATOM 1077 C CA . LEU A 1 136 ? -2.149 12.534 -11.507 1.00 68.00 136 LEU A CA 1
ATOM 1078 C C . LEU A 1 136 ? -2.900 13.381 -10.484 1.00 68.00 136 LEU A C 1
ATOM 1080 O O . LEU A 1 136 ? -4.051 13.090 -10.175 1.00 68.00 136 LEU A O 1
ATOM 1084 N N . ALA A 1 137 ? -2.297 14.478 -10.023 1.00 65.62 137 ALA A N 1
ATOM 1085 C CA . ALA A 1 137 ? -2.963 15.396 -9.105 1.00 65.62 137 ALA A CA 1
ATOM 1086 C C . ALA A 1 137 ? -4.277 15.948 -9.691 1.00 65.62 137 ALA A C 1
ATOM 1088 O O . ALA A 1 137 ? -5.275 16.037 -8.977 1.00 65.62 137 ALA A O 1
ATOM 1089 N N . SER A 1 138 ? -4.321 16.270 -10.992 1.00 66.44 138 SER A N 1
ATOM 1090 C CA . SER A 1 138 ? -5.560 16.738 -11.629 1.00 66.44 138 SER A CA 1
ATOM 1091 C C . SER A 1 138 ? -6.618 15.639 -11.765 1.00 66.44 138 SER A C 1
ATOM 1093 O O . SER A 1 138 ? -7.791 15.928 -11.522 1.00 66.44 138 SER A O 1
ATOM 1095 N N . ILE A 1 139 ? -6.216 14.401 -12.083 1.00 68.56 139 ILE A N 1
ATOM 1096 C CA . ILE A 1 139 ? -7.099 13.222 -12.128 1.00 68.56 139 ILE A CA 1
ATOM 1097 C C . ILE A 1 139 ? -7.743 12.981 -10.757 1.00 68.56 139 ILE A C 1
ATOM 1099 O O . ILE A 1 139 ? -8.965 12.874 -10.651 1.00 68.56 139 ILE A O 1
ATOM 1103 N N . PHE A 1 140 ? -6.948 12.963 -9.686 1.00 66.94 140 PHE A N 1
ATOM 1104 C CA . PHE A 1 140 ? -7.462 12.663 -8.350 1.00 66.94 140 PHE A CA 1
ATOM 1105 C C . PHE A 1 140 ? -8.261 13.825 -7.747 1.00 66.94 140 PHE A C 1
ATOM 1107 O O . PHE A 1 140 ? -9.273 13.584 -7.099 1.00 66.94 140 PHE A O 1
ATOM 1114 N N . ASN A 1 141 ? -7.916 15.085 -8.027 1.00 61.59 141 ASN A N 1
ATOM 1115 C CA . ASN A 1 141 ? -8.691 16.227 -7.526 1.00 61.59 141 ASN A CA 1
ATOM 1116 C C . ASN A 1 141 ? -10.104 16.344 -8.135 1.00 61.59 141 ASN A C 1
ATOM 1118 O O . ASN A 1 141 ? -10.971 16.949 -7.510 1.00 61.59 141 ASN A O 1
ATOM 1122 N N . HIS A 1 142 ? -10.360 15.771 -9.318 1.00 52.88 142 HIS A N 1
ATOM 1123 C CA . HIS A 1 142 ? -11.672 15.851 -9.984 1.00 52.88 142 HIS A CA 1
ATOM 1124 C C . HIS A 1 142 ? -12.614 14.674 -9.676 1.00 52.88 142 HIS A C 1
ATOM 1126 O O . HIS A 1 142 ? -13.803 14.764 -9.975 1.00 52.88 142 HIS A O 1
ATOM 1132 N N . SER A 1 143 ? -12.121 13.584 -9.079 1.00 50.19 143 SER A N 1
ATOM 1133 C CA . SER A 1 143 ? -12.794 12.275 -9.169 1.00 50.19 143 SER A CA 1
ATOM 1134 C C . SER A 1 143 ? -13.514 11.798 -7.902 1.00 50.19 143 SER A C 1
ATOM 1136 O O . SER A 1 143 ? -14.052 10.692 -7.888 1.00 50.19 143 SER A O 1
ATOM 1138 N N . TYR A 1 144 ? -13.571 12.587 -6.824 1.00 51.56 144 TYR A N 1
ATOM 1139 C CA . TYR A 1 144 ? -14.115 12.096 -5.551 1.00 51.56 144 TYR A CA 1
ATOM 1140 C C . TYR A 1 144 ? -15.589 12.444 -5.317 1.00 51.56 144 TYR A C 1
ATOM 1142 O O . TYR A 1 144 ? -15.928 13.347 -4.556 1.00 51.56 144 TYR A O 1
ATOM 1150 N N . GLN A 1 145 ? -16.465 11.626 -5.903 1.00 44.66 145 GLN A N 1
ATOM 1151 C CA . GLN A 1 145 ? -17.724 11.215 -5.273 1.00 44.66 145 GLN A CA 1
ATOM 1152 C C . GLN A 1 145 ? -17.574 9.737 -4.882 1.00 44.66 145 GLN A C 1
ATOM 1154 O O . GLN A 1 145 ? -17.159 8.909 -5.691 1.00 44.66 145 GLN A O 1
ATOM 1159 N N . ILE A 1 146 ? -17.809 9.414 -3.610 1.00 45.47 146 ILE A N 1
ATOM 1160 C CA . ILE A 1 146 ? -17.615 8.068 -3.053 1.00 45.47 146 ILE A CA 1
ATOM 1161 C C . ILE A 1 146 ? -18.590 7.101 -3.743 1.00 45.47 146 ILE A C 1
ATOM 1163 O O . ILE A 1 146 ? -19.794 7.319 -3.693 1.00 45.47 146 ILE A O 1
ATOM 1167 N N . ASN A 1 147 ? -18.079 6.031 -4.359 1.00 46.28 147 ASN A N 1
ATOM 1168 C CA . ASN A 1 147 ? -18.906 4.925 -4.853 1.00 46.28 147 ASN A CA 1
ATOM 1169 C C . ASN A 1 147 ? -19.138 3.913 -3.719 1.00 46.28 147 ASN A C 1
ATOM 1171 O O . ASN A 1 147 ? -18.181 3.345 -3.187 1.00 46.28 147 ASN A O 1
ATOM 1175 N N . GLU A 1 148 ? -20.401 3.680 -3.359 1.00 52.28 148 GLU A N 1
ATOM 1176 C CA . GLU A 1 148 ? -20.826 2.772 -2.279 1.00 52.28 148 GLU A CA 1
ATOM 1177 C C . GLU A 1 148 ? -20.502 1.286 -2.577 1.00 52.28 148 GLU A C 1
ATOM 1179 O O . GLU A 1 148 ? -20.215 0.512 -1.658 1.00 52.28 148 GLU A O 1
ATOM 1184 N N . ASP A 1 149 ? -20.397 0.915 -3.859 1.00 51.03 149 ASP A N 1
ATOM 1185 C CA . ASP A 1 149 ? -20.239 -0.467 -4.346 1.00 51.03 149 ASP A CA 1
ATOM 1186 C C . ASP A 1 149 ? -19.016 -1.229 -3.796 1.00 51.03 149 ASP A C 1
ATOM 1188 O O . ASP A 1 149 ? -19.048 -2.452 -3.619 1.00 51.03 149 ASP A O 1
ATOM 1192 N N . THR A 1 150 ? -17.892 -0.551 -3.532 1.00 57.19 150 THR A N 1
ATOM 1193 C CA . THR A 1 150 ? -16.679 -1.231 -3.027 1.00 57.19 150 THR A CA 1
ATOM 1194 C C . THR A 1 150 ? -16.789 -1.646 -1.564 1.00 57.19 150 THR A C 1
ATOM 1196 O O . THR A 1 150 ? -16.164 -2.626 -1.154 1.00 57.19 150 THR A O 1
ATOM 1199 N N . THR A 1 151 ? -17.589 -0.926 -0.781 1.00 59.88 151 THR A N 1
ATOM 1200 C CA . THR A 1 151 ? -17.776 -1.200 0.646 1.00 59.88 151 THR A CA 1
ATOM 1201 C C . THR A 1 151 ? -18.696 -2.401 0.834 1.00 59.88 151 THR A C 1
ATOM 1203 O O . THR A 1 151 ? -18.390 -3.294 1.622 1.00 59.88 151 THR A O 1
ATOM 1206 N N . GLU A 1 152 ? -19.774 -2.477 0.051 1.00 61.56 152 GLU A N 1
ATOM 1207 C CA . GLU A 1 152 ? -20.765 -3.552 0.136 1.00 61.56 152 GLU A CA 1
ATOM 1208 C C . GLU A 1 152 ? -20.165 -4.925 -0.207 1.00 61.56 152 GLU A C 1
ATOM 1210 O O . GLU A 1 152 ? -20.319 -5.878 0.557 1.00 61.56 152 GLU A O 1
ATOM 1215 N N . ASN A 1 153 ? -19.367 -5.012 -1.276 1.00 63.25 153 ASN A N 1
ATOM 1216 C CA . ASN A 1 153 ? -18.698 -6.256 -1.677 1.00 63.25 153 ASN A CA 1
ATOM 1217 C C . ASN A 1 153 ? -17.740 -6.801 -0.607 1.00 63.25 153 ASN A C 1
ATOM 1219 O O . ASN A 1 153 ? -17.644 -8.012 -0.385 1.00 63.25 153 ASN A O 1
ATOM 1223 N N . ALA A 1 154 ? -17.008 -5.921 0.070 1.00 62.97 154 ALA A N 1
ATOM 1224 C CA . ALA A 1 154 ? -16.062 -6.340 1.091 1.00 62.97 154 ALA A CA 1
ATOM 1225 C C . ALA A 1 154 ? -16.746 -6.609 2.445 1.00 62.97 154 ALA A C 1
ATOM 1227 O O . ALA A 1 154 ? -16.356 -7.557 3.129 1.00 62.97 154 ALA A O 1
ATOM 1228 N N . ILE A 1 155 ? -17.843 -5.913 2.776 1.00 65.12 155 ILE A N 1
ATOM 1229 C CA . ILE A 1 155 ? -18.747 -6.318 3.867 1.00 65.12 155 ILE A CA 1
ATOM 1230 C C . ILE A 1 155 ? -19.323 -7.708 3.588 1.00 65.12 155 ILE A C 1
ATOM 1232 O O . ILE A 1 155 ? -19.324 -8.543 4.487 1.00 65.12 155 ILE A O 1
ATOM 1236 N N . GLN A 1 156 ? -19.749 -7.997 2.356 1.00 68.75 156 GLN A N 1
ATOM 1237 C CA . GLN A 1 156 ? -20.290 -9.303 1.976 1.00 68.75 156 GLN A CA 1
ATOM 1238 C C . GLN A 1 156 ? -19.241 -10.425 2.078 1.00 68.75 156 GLN A C 1
ATOM 1240 O O . GLN A 1 156 ? -19.545 -11.546 2.489 1.00 68.75 156 GLN A O 1
ATOM 1245 N N . ARG A 1 157 ? -17.975 -10.137 1.753 1.00 66.12 157 ARG A N 1
ATOM 1246 C CA . ARG A 1 157 ? -16.855 -11.076 1.952 1.00 66.12 157 ARG A CA 1
ATOM 1247 C C . ARG A 1 157 ? -16.544 -11.309 3.426 1.00 66.12 157 ARG A C 1
ATOM 1249 O O . ARG A 1 157 ? -16.297 -12.450 3.820 1.00 66.12 157 ARG A O 1
ATOM 1256 N N . LEU A 1 158 ? -16.571 -10.253 4.236 1.00 65.94 158 LEU A N 1
ATOM 1257 C CA . LEU A 1 158 ? -16.382 -10.354 5.679 1.00 65.94 158 LEU A CA 1
ATOM 1258 C C . LEU A 1 158 ? -17.550 -11.095 6.347 1.00 65.94 158 LEU A C 1
ATOM 1260 O O . LEU A 1 158 ? -17.308 -11.934 7.210 1.00 65.94 158 LEU A O 1
ATOM 1264 N N . SER A 1 159 ? -18.792 -10.850 5.922 1.00 64.62 159 SER A N 1
ATOM 1265 C CA . SER A 1 159 ? -20.003 -11.464 6.481 1.00 64.62 159 SER A CA 1
ATOM 1266 C C . SER A 1 159 ? -20.162 -12.938 6.100 1.00 64.62 159 SER A C 1
ATOM 1268 O O . SER A 1 159 ? -20.629 -13.728 6.918 1.00 64.62 159 SER A O 1
ATOM 1270 N N . ASN A 1 160 ? -19.702 -13.340 4.909 1.00 63.16 160 ASN A N 1
ATOM 1271 C CA . ASN A 1 160 ? -19.654 -14.749 4.504 1.00 63.16 160 ASN A CA 1
ATOM 1272 C C . ASN A 1 160 ? -18.601 -15.565 5.269 1.00 63.16 160 ASN A C 1
ATOM 1274 O O . ASN A 1 160 ? -18.652 -16.798 5.276 1.00 63.16 160 ASN A O 1
ATOM 1278 N N . LYS A 1 161 ? -17.646 -14.915 5.943 1.00 59.59 161 LYS A N 1
ATOM 1279 C CA . LYS A 1 161 ? -16.704 -15.597 6.828 1.00 59.59 161 LYS A CA 1
ATOM 1280 C C . LYS A 1 161 ? -17.331 -15.681 8.227 1.00 59.59 161 LYS A C 1
ATOM 1282 O O . LYS A 1 161 ? -17.656 -14.664 8.832 1.00 59.59 161 LYS A O 1
ATOM 1287 N N . ARG A 1 162 ? -17.347 -16.882 8.829 1.00 53.94 162 ARG A N 1
ATOM 1288 C CA . ARG A 1 162 ? -17.561 -17.116 10.288 1.00 53.94 162 ARG A CA 1
ATOM 1289 C C . ARG A 1 162 ? -16.692 -16.228 11.202 1.00 53.94 162 ARG A C 1
ATOM 1291 O O . ARG A 1 162 ? -16.887 -16.197 12.411 1.00 53.94 162 ARG A O 1
ATOM 1298 N N . ASN A 1 163 ? -15.744 -15.510 10.617 1.00 68.31 163 ASN A N 1
ATOM 1299 C CA . ASN A 1 163 ? -14.727 -14.721 11.269 1.00 68.31 1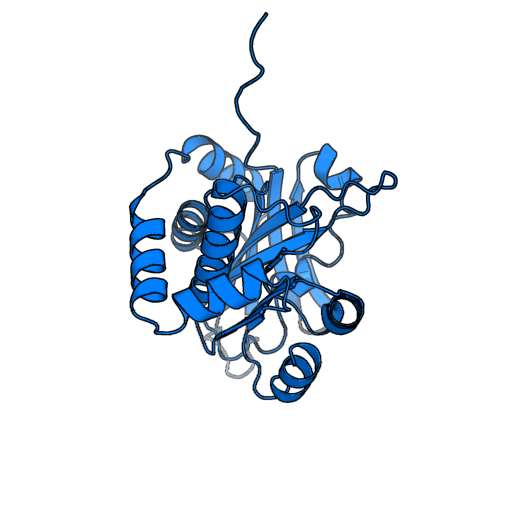63 ASN A CA 1
ATOM 1300 C C . ASN A 1 163 ? -15.184 -13.301 11.605 1.00 68.31 163 ASN A C 1
ATOM 1302 O O . ASN A 1 163 ? -14.480 -12.671 12.375 1.00 68.31 163 ASN A O 1
ATOM 1306 N N . LEU A 1 164 ? -16.313 -12.780 11.095 1.00 74.56 164 LEU A N 1
ATOM 1307 C CA . LEU A 1 164 ? -16.708 -11.397 11.411 1.00 74.56 164 LEU A CA 1
ATOM 1308 C C . LEU A 1 164 ? -16.976 -11.211 12.911 1.00 74.56 164 LEU A C 1
ATOM 1310 O O . LEU A 1 164 ? -16.492 -10.254 13.502 1.00 74.56 164 LEU A O 1
ATOM 1314 N N . MET A 1 165 ? -17.690 -12.143 13.548 1.00 76.50 165 MET A N 1
ATOM 1315 C CA . MET A 1 165 ? -17.971 -12.061 14.986 1.00 76.50 165 MET A CA 1
ATOM 1316 C C . MET A 1 165 ? -16.714 -12.286 15.837 1.00 76.50 165 MET A C 1
ATOM 1318 O O . MET A 1 165 ? -16.507 -11.584 16.822 1.00 76.50 165 MET A O 1
ATOM 1322 N N . GLU A 1 166 ? -15.844 -13.222 15.446 1.00 80.19 166 GLU A N 1
ATOM 1323 C CA . GLU A 1 166 ? -14.552 -13.434 16.117 1.00 80.19 166 GLU A CA 1
ATOM 1324 C C . GLU A 1 166 ? -13.618 -12.234 15.950 1.00 80.19 166 GLU A C 1
ATOM 1326 O O . GLU A 1 166 ? -12.924 -11.848 16.887 1.00 80.19 166 GLU A O 1
ATOM 1331 N N . LEU A 1 167 ? -13.653 -11.598 14.782 1.00 78.12 167 LEU A N 1
ATOM 1332 C CA . LEU A 1 167 ? -12.955 -10.358 14.500 1.00 78.12 167 LEU A CA 1
ATOM 1333 C C . LEU A 1 167 ? -13.500 -9.248 15.395 1.00 78.12 167 LEU A C 1
ATOM 1335 O O . LEU A 1 167 ? -12.736 -8.704 16.178 1.00 78.12 167 LEU A O 1
ATOM 1339 N N . PHE A 1 168 ? -14.810 -8.985 15.404 1.00 77.69 168 PHE A N 1
ATOM 1340 C CA . PHE A 1 168 ? -15.416 -8.024 16.335 1.00 77.69 168 PHE A CA 1
ATOM 1341 C C . PHE A 1 168 ? -15.049 -8.314 17.791 1.00 77.69 168 PHE A C 1
ATOM 1343 O O . PHE A 1 168 ? -14.671 -7.407 18.520 1.00 77.69 168 PHE A O 1
ATOM 1350 N N . LYS A 1 169 ? -15.088 -9.574 18.223 1.00 83.19 169 LYS A N 1
ATOM 1351 C CA . LYS A 1 169 ? -14.691 -9.965 19.577 1.00 83.19 169 LYS A CA 1
ATOM 1352 C C . LYS A 1 169 ? -13.216 -9.675 19.854 1.00 83.19 169 LYS A C 1
ATOM 1354 O O . LYS A 1 169 ? -12.899 -9.131 20.910 1.00 83.19 169 LYS A O 1
ATOM 1359 N N . ALA A 1 170 ? -12.312 -10.020 18.939 1.00 80.81 170 ALA A N 1
ATOM 1360 C CA . ALA A 1 170 ? -10.884 -9.723 19.062 1.00 80.81 170 ALA A CA 1
ATOM 1361 C C . ALA A 1 170 ? -10.643 -8.212 19.173 1.00 80.81 170 ALA A C 1
ATOM 1363 O O . ALA A 1 170 ? -9.882 -7.753 20.019 1.00 80.81 170 ALA A O 1
ATOM 1364 N N . LEU A 1 171 ? -11.375 -7.445 18.378 1.00 77.00 171 LEU A N 1
ATOM 1365 C CA . LEU A 1 171 ? -11.328 -5.995 18.323 1.00 77.00 171 LEU A CA 1
ATOM 1366 C C . LEU A 1 171 ? -11.851 -5.334 19.608 1.00 77.00 171 LEU A C 1
ATOM 1368 O O . LEU A 1 171 ? -11.155 -4.509 20.195 1.00 77.00 171 LEU A O 1
ATOM 1372 N N . LEU A 1 172 ? -13.012 -5.766 20.106 1.00 80.00 172 LEU A N 1
ATOM 1373 C CA . LEU A 1 172 ? -13.601 -5.324 21.379 1.00 80.00 172 LEU A CA 1
ATOM 1374 C C . LEU A 1 172 ? -12.741 -5.686 22.594 1.00 80.00 172 LEU A C 1
ATOM 1376 O O . LEU A 1 172 ? -12.806 -5.025 23.625 1.00 80.00 172 LEU A O 1
ATOM 1380 N N . THR A 1 173 ? -11.947 -6.751 22.486 1.00 82.06 173 THR A N 1
ATOM 1381 C CA . THR A 1 173 ? -11.033 -7.200 23.547 1.00 82.06 173 THR A CA 1
ATOM 1382 C C . THR A 1 173 ? -9.613 -6.663 23.378 1.00 82.06 173 THR A C 1
ATOM 1384 O O . THR A 1 173 ? -8.708 -7.126 24.068 1.00 82.06 173 THR A O 1
ATOM 1387 N N . HIS A 1 174 ? -9.410 -5.687 22.483 1.00 79.00 174 HIS A N 1
ATOM 1388 C CA . HIS A 1 174 ? -8.111 -5.079 22.192 1.00 79.00 174 HIS A CA 1
ATOM 1389 C C . HIS A 1 174 ? -7.004 -6.108 21.898 1.00 79.00 174 HIS A C 1
ATOM 1391 O O . HIS A 1 174 ? -5.855 -5.940 22.308 1.00 79.00 174 HIS A O 1
ATOM 1397 N N . LYS A 1 175 ? -7.328 -7.172 21.154 1.00 82.00 175 LYS A N 1
ATOM 1398 C CA . LYS A 1 175 ? -6.350 -8.166 20.692 1.00 82.00 175 LYS A CA 1
ATOM 1399 C C . LYS A 1 175 ? -5.631 -7.728 19.423 1.00 82.00 175 LYS A C 1
ATOM 1401 O O . LYS A 1 175 ? -6.182 -7.021 18.587 1.00 82.00 175 LYS A O 1
ATOM 1406 N N . ARG A 1 176 ? -4.408 -8.226 19.257 1.00 82.12 176 ARG A N 1
ATOM 1407 C CA . ARG A 1 176 ? -3.640 -8.136 18.012 1.00 82.12 176 ARG A CA 1
ATOM 1408 C C . ARG A 1 176 ? -4.388 -8.881 16.903 1.00 82.12 176 ARG A C 1
ATOM 1410 O O . ARG A 1 176 ? -4.690 -10.063 17.047 1.00 82.12 176 ARG A O 1
ATOM 1417 N N . VAL A 1 177 ? -4.705 -8.191 15.814 1.00 80.94 177 VAL A N 1
ATOM 1418 C CA . VAL A 1 177 ? -5.365 -8.763 14.639 1.00 80.94 177 VAL A CA 1
ATOM 1419 C C . VAL A 1 177 ? -4.438 -8.629 13.448 1.00 80.94 177 VAL A C 1
ATOM 1421 O O . VAL A 1 177 ? -4.003 -7.533 13.104 1.00 80.94 177 VAL A O 1
ATOM 1424 N N . LEU A 1 178 ? -4.162 -9.756 12.800 1.00 79.31 178 LEU A N 1
ATOM 1425 C CA . LEU A 1 178 ? -3.352 -9.812 11.597 1.00 79.31 178 LEU A CA 1
ATOM 1426 C C . LEU A 1 178 ? -4.158 -10.438 10.459 1.00 79.31 178 LEU A C 1
ATOM 1428 O O . LEU A 1 178 ? -4.504 -11.619 10.500 1.00 79.31 178 LEU A O 1
ATOM 1432 N N . PHE A 1 179 ? -4.422 -9.647 9.428 1.00 76.00 179 PHE A N 1
ATOM 1433 C CA . PHE A 1 179 ? -4.920 -10.127 8.151 1.00 76.00 179 PHE A CA 1
ATOM 1434 C C . PHE A 1 179 ? -3.746 -10.609 7.308 1.00 76.00 179 PHE A C 1
ATOM 1436 O O . PHE A 1 179 ? -2.751 -9.905 7.151 1.00 76.00 179 PHE A O 1
ATOM 1443 N N . TYR A 1 180 ? -3.867 -11.793 6.727 1.00 73.81 180 TYR A N 1
ATOM 1444 C CA . TYR A 1 180 ? -2.896 -12.297 5.769 1.00 73.81 180 TYR A CA 1
ATOM 1445 C C . TYR A 1 180 ? -3.629 -12.893 4.573 1.00 73.81 180 TYR A C 1
ATOM 1447 O O . TYR A 1 180 ? -4.649 -13.565 4.726 1.00 73.81 180 TYR A O 1
ATOM 1455 N N . SER A 1 181 ? -3.113 -12.641 3.373 1.00 69.94 181 SER A N 1
ATOM 1456 C CA . SER A 1 181 ? -3.617 -13.241 2.137 1.00 69.94 181 SER A CA 1
ATOM 1457 C C . SER A 1 181 ? -2.466 -13.605 1.218 1.00 69.94 181 SER A C 1
ATOM 1459 O O . SER A 1 181 ? -1.424 -12.945 1.212 1.00 69.94 181 SER A O 1
ATOM 1461 N N . LEU A 1 182 ? -2.667 -14.672 0.448 1.00 63.88 182 LEU A N 1
ATOM 1462 C CA . LEU A 1 182 ? -1.724 -15.132 -0.565 1.00 63.88 182 LEU A CA 1
ATOM 1463 C C . LEU A 1 182 ? -1.738 -14.218 -1.801 1.00 63.88 182 LEU A C 1
ATOM 1465 O O . LEU A 1 182 ? -0.672 -13.983 -2.353 1.00 63.88 182 LEU A O 1
ATOM 1469 N N . THR A 1 183 ? -2.898 -13.656 -2.176 1.00 61.59 183 THR A N 1
ATOM 1470 C CA . THR A 1 183 ? -3.117 -12.689 -3.280 1.00 61.59 183 THR A CA 1
ATOM 1471 C C . THR A 1 183 ? -4.613 -12.321 -3.368 1.00 61.59 183 THR A C 1
ATOM 1473 O O . THR A 1 183 ? -5.427 -13.201 -3.072 1.00 61.59 183 THR A O 1
ATOM 1476 N N . PRO A 1 184 ? -5.017 -11.133 -3.868 1.00 66.12 184 PRO A N 1
ATOM 1477 C CA . PRO A 1 184 ? -4.260 -9.883 -3.996 1.00 66.12 184 PRO A CA 1
ATOM 1478 C C . PRO A 1 184 ? -4.234 -9.093 -2.674 1.00 66.12 184 PRO A C 1
ATOM 1480 O O . PRO A 1 184 ? -5.135 -9.211 -1.835 1.00 66.12 184 PRO A O 1
ATOM 1483 N N . LEU A 1 185 ? -3.201 -8.268 -2.480 1.00 69.94 185 LEU A N 1
ATOM 1484 C CA . LEU A 1 185 ? -3.040 -7.445 -1.274 1.00 69.94 185 LEU A CA 1
ATOM 1485 C C . LEU A 1 185 ? -4.179 -6.423 -1.137 1.00 69.94 185 LEU A C 1
ATOM 1487 O O . LEU A 1 185 ? -4.655 -6.190 -0.024 1.00 69.94 185 LEU A O 1
ATOM 1491 N N . LYS A 1 186 ? -4.680 -5.910 -2.271 1.00 73.38 186 LYS A N 1
ATOM 1492 C CA . LYS A 1 186 ? -5.847 -5.017 -2.365 1.00 73.38 186 LYS A CA 1
ATOM 1493 C C . LYS A 1 186 ? -7.014 -5.474 -1.495 1.00 73.38 186 LYS A C 1
ATOM 1495 O O . LYS A 1 186 ? -7.496 -4.710 -0.665 1.00 73.38 186 LYS A O 1
ATOM 1500 N N . ASP A 1 187 ? -7.441 -6.725 -1.652 1.00 73.12 187 ASP A N 1
ATOM 1501 C CA . ASP A 1 187 ? -8.611 -7.261 -0.949 1.00 73.12 187 ASP A CA 1
ATOM 1502 C C . ASP A 1 187 ? -8.392 -7.283 0.568 1.00 73.12 187 ASP A C 1
ATOM 1504 O O . ASP A 1 187 ? -9.280 -6.936 1.340 1.00 73.12 187 ASP A O 1
ATOM 1508 N N . THR A 1 188 ? -7.173 -7.610 0.991 1.00 74.56 188 THR A N 1
ATOM 1509 C CA . THR A 1 188 ? -6.796 -7.711 2.408 1.00 74.56 188 THR A CA 1
ATOM 1510 C C . THR A 1 188 ? -6.703 -6.338 3.061 1.00 74.56 188 THR A C 1
ATOM 1512 O O . THR A 1 188 ? -7.176 -6.137 4.178 1.00 74.56 188 THR A O 1
ATOM 1515 N N . CYS A 1 189 ? -6.120 -5.366 2.357 1.00 72.44 189 CYS A N 1
ATOM 1516 C CA . CYS A 1 189 ? -6.081 -3.983 2.815 1.00 72.44 189 CYS A CA 1
ATOM 1517 C C . CYS A 1 189 ? -7.488 -3.374 2.879 1.00 72.44 189 CYS A C 1
ATOM 1519 O O . CYS A 1 189 ? -7.778 -2.633 3.814 1.00 72.44 189 CYS A O 1
ATOM 1521 N N . MET A 1 190 ? -8.377 -3.714 1.939 1.00 73.25 190 MET A N 1
ATOM 1522 C CA . MET A 1 190 ? -9.776 -3.270 1.959 1.00 73.25 190 MET A CA 1
ATOM 1523 C C . MET A 1 190 ? -10.560 -3.897 3.119 1.00 73.25 190 MET A C 1
ATOM 1525 O O . MET A 1 190 ? -11.280 -3.179 3.811 1.00 73.25 190 MET A O 1
ATOM 1529 N N . GLU A 1 191 ? -10.378 -5.196 3.392 1.00 75.75 191 GLU A N 1
ATOM 1530 C CA . GLU A 1 191 ? -10.936 -5.858 4.585 1.00 75.75 191 GLU A CA 1
ATOM 1531 C C . GLU A 1 191 ? -10.459 -5.160 5.874 1.00 75.75 191 GLU A C 1
ATOM 1533 O O . GLU A 1 191 ? -11.274 -4.805 6.726 1.00 75.75 191 GLU A O 1
ATOM 1538 N N . CYS A 1 192 ? -9.156 -4.877 5.981 1.00 74.94 192 CYS A N 1
ATOM 1539 C CA . CYS A 1 192 ? -8.573 -4.143 7.107 1.00 74.94 192 CYS A CA 1
ATOM 1540 C C . CYS A 1 192 ? -9.148 -2.716 7.242 1.00 74.94 192 CYS A C 1
ATOM 1542 O O . CYS A 1 192 ? -9.405 -2.254 8.354 1.00 74.94 192 CYS A O 1
ATOM 1544 N N . ASN A 1 193 ? -9.404 -2.031 6.122 1.00 72.81 193 ASN A N 1
ATOM 1545 C CA . ASN A 1 193 ? -9.933 -0.664 6.124 1.00 72.81 193 ASN A CA 1
ATOM 1546 C C . ASN A 1 193 ? -11.400 -0.608 6.551 1.00 72.81 193 ASN A C 1
ATOM 1548 O O . ASN A 1 193 ? -11.803 0.270 7.307 1.00 72.81 193 ASN A O 1
ATOM 1552 N N . ILE A 1 194 ? -12.207 -1.580 6.133 1.00 74.00 194 ILE A N 1
ATOM 1553 C CA . ILE A 1 194 ? -13.602 -1.674 6.583 1.00 74.00 194 ILE A CA 1
ATOM 1554 C C . ILE A 1 194 ? -13.670 -1.918 8.081 1.00 74.00 194 ILE A C 1
ATOM 1556 O O . ILE A 1 194 ? -14.484 -1.313 8.771 1.00 74.00 194 ILE A O 1
ATOM 1560 N N . VAL A 1 195 ? -12.781 -2.758 8.602 1.00 75.81 195 VAL A N 1
ATOM 1561 C CA . VAL A 1 195 ? -12.674 -3.001 10.039 1.00 75.81 195 VAL A CA 1
ATOM 1562 C C . VAL A 1 195 ? -12.335 -1.717 10.786 1.00 75.81 195 VAL A C 1
ATOM 1564 O O . VAL A 1 195 ? -13.009 -1.389 11.762 1.00 75.81 195 VAL A O 1
ATOM 1567 N N . TYR A 1 196 ? -11.359 -0.953 10.294 1.00 72.75 196 TYR A N 1
ATOM 1568 C CA . TYR A 1 196 ? -11.041 0.369 10.828 1.00 72.75 196 TYR A CA 1
ATOM 1569 C C . TYR A 1 196 ? -12.248 1.322 10.795 1.00 72.75 196 TYR A C 1
ATOM 1571 O O . TYR A 1 196 ? -12.573 1.964 11.796 1.00 72.75 196 TYR A O 1
ATOM 1579 N N . ALA A 1 197 ? -12.946 1.395 9.660 1.00 70.44 197 ALA A N 1
ATOM 1580 C CA . ALA A 1 197 ? -14.115 2.253 9.500 1.00 70.44 197 ALA A CA 1
ATOM 1581 C C . ALA A 1 197 ? -15.233 1.880 10.487 1.00 70.44 197 ALA A C 1
ATOM 1583 O O . ALA A 1 197 ? -15.817 2.762 11.117 1.00 70.44 197 ALA A O 1
ATOM 1584 N N . LEU A 1 198 ? -15.483 0.582 10.686 1.00 71.38 198 LEU A N 1
ATOM 1585 C CA . LEU A 1 198 ? -16.453 0.089 11.663 1.00 71.38 198 LEU A CA 1
ATOM 1586 C C . LEU A 1 198 ? -16.079 0.520 13.087 1.00 71.38 198 LEU A C 1
ATOM 1588 O O . LEU A 1 198 ? -16.938 1.025 13.804 1.00 71.38 198 LEU A O 1
ATOM 1592 N N . PHE A 1 199 ? -14.807 0.420 13.487 1.00 70.56 199 PHE A N 1
ATOM 1593 C CA . PHE A 1 199 ? -14.344 0.936 14.787 1.00 70.56 199 PHE A CA 1
ATOM 1594 C C . PHE A 1 199 ? -14.691 2.399 15.005 1.00 70.56 199 PHE A C 1
ATOM 1596 O O . PHE A 1 199 ? -15.191 2.771 16.069 1.00 70.56 199 PHE A O 1
ATOM 1603 N N . LYS A 1 200 ? -14.414 3.215 13.984 1.00 65.88 200 LYS A N 1
ATOM 1604 C CA . LYS A 1 200 ? -14.658 4.651 14.029 1.00 65.88 200 LYS A CA 1
ATOM 1605 C C . LYS A 1 200 ? -16.145 4.947 14.208 1.00 65.88 200 LYS A C 1
ATOM 1607 O O . LYS A 1 200 ? -16.491 5.782 15.034 1.00 65.88 200 LYS A O 1
ATOM 1612 N N . VAL A 1 201 ? -17.018 4.230 13.494 1.00 67.69 201 VAL A N 1
ATOM 1613 C CA . VAL A 1 201 ? -18.482 4.361 13.624 1.00 67.69 201 VAL A CA 1
ATOM 1614 C C . VAL A 1 201 ? -18.954 4.024 15.037 1.00 67.69 201 VAL A C 1
ATOM 1616 O O . VAL A 1 201 ? -19.812 4.712 15.582 1.00 67.69 201 VAL A O 1
ATOM 1619 N N . PHE A 1 202 ? -18.382 2.991 15.653 1.00 69.25 202 PHE A N 1
ATOM 1620 C CA . PHE A 1 202 ? -18.776 2.567 16.994 1.00 69.25 202 PHE A CA 1
ATOM 1621 C C . PHE A 1 202 ? -18.133 3.383 18.128 1.00 69.25 202 PHE A C 1
ATOM 1623 O O . PHE A 1 202 ? -18.349 3.049 19.291 1.00 69.25 202 PHE A O 1
ATOM 1630 N N . ASN A 1 203 ? -17.362 4.440 17.827 1.00 65.81 203 ASN A N 1
ATOM 1631 C CA . ASN A 1 203 ? -16.614 5.232 18.815 1.00 65.81 203 ASN A CA 1
ATOM 1632 C C . ASN A 1 203 ? -15.764 4.378 19.768 1.00 65.81 203 ASN A C 1
ATOM 1634 O O . ASN A 1 203 ? -15.422 4.811 20.870 1.00 65.81 203 ASN A O 1
ATOM 1638 N N . PHE A 1 204 ? -15.378 3.173 19.346 1.00 65.25 204 PHE A N 1
ATOM 1639 C CA . PHE A 1 204 ? -14.296 2.465 20.000 1.00 65.25 204 PHE A CA 1
ATOM 1640 C C . PHE A 1 204 ? -13.053 3.232 19.614 1.00 65.25 204 PHE A C 1
ATOM 1642 O O . PHE A 1 204 ? -12.480 2.930 18.581 1.00 65.25 204 PHE A O 1
ATOM 1649 N N . THR A 1 205 ? -12.692 4.274 20.359 1.00 52.62 205 THR A N 1
ATOM 1650 C CA . THR A 1 205 ? -11.455 5.014 20.146 1.00 52.62 205 THR A CA 1
ATOM 1651 C C . THR A 1 205 ? -10.316 4.022 20.321 1.00 52.62 205 THR A C 1
ATOM 1653 O O . THR A 1 205 ? -9.960 3.685 21.454 1.00 52.62 205 THR A O 1
ATOM 1656 N N . PRO A 1 206 ? -9.705 3.521 19.232 1.00 51.91 206 PRO A N 1
ATOM 1657 C CA . PRO A 1 206 ? -8.383 2.970 19.407 1.00 51.91 206 PRO A CA 1
ATOM 1658 C C . PRO A 1 206 ? -7.537 4.185 19.812 1.00 51.91 206 PRO A C 1
ATOM 1660 O O . PRO A 1 206 ? -7.686 5.268 19.225 1.00 51.91 206 PRO A O 1
ATOM 1663 N N . CYS A 1 207 ? -6.669 4.077 20.820 1.00 50.12 207 CYS A N 1
ATOM 1664 C CA . CYS A 1 207 ? -5.645 5.115 20.955 1.00 50.12 207 CYS A CA 1
ATOM 1665 C C . CYS A 1 207 ? -4.975 5.234 19.571 1.00 50.12 207 CYS A C 1
ATOM 1667 O O . CYS A 1 207 ? -4.782 4.221 18.904 1.00 50.12 207 CYS A O 1
ATOM 1669 N N . HIS A 1 208 ? -4.796 6.448 19.066 1.00 49.62 208 HIS A N 1
ATOM 1670 C CA . HIS A 1 208 ? -4.991 6.788 17.649 1.00 49.62 208 HIS A CA 1
ATOM 1671 C C . HIS A 1 208 ? -4.081 6.114 16.590 1.00 49.62 208 HIS A C 1
ATOM 1673 O O . HIS A 1 208 ? -4.207 6.411 15.412 1.00 49.62 208 HIS A O 1
ATOM 1679 N N . ASN A 1 209 ? -3.238 5.135 16.933 1.00 53.31 209 ASN A N 1
ATOM 1680 C CA . ASN A 1 209 ? -2.011 4.826 16.193 1.00 53.31 209 ASN A CA 1
ATOM 1681 C C . ASN A 1 209 ? -1.778 3.323 15.909 1.00 53.31 209 ASN A C 1
ATOM 1683 O O . ASN A 1 209 ? -0.634 2.867 15.916 1.00 53.31 209 ASN A O 1
ATOM 1687 N N . TYR A 1 210 ? -2.828 2.509 15.727 1.00 63.88 210 TYR A N 1
ATOM 1688 C CA . TYR A 1 210 ? -2.693 1.033 15.748 1.00 63.88 210 TYR A CA 1
ATOM 1689 C C . TYR A 1 210 ? -3.075 0.289 14.464 1.00 63.88 210 TYR A C 1
ATOM 1691 O O . TYR A 1 210 ? -3.163 -0.941 14.480 1.00 63.88 210 TYR A O 1
ATOM 1699 N N . TYR A 1 211 ? -3.291 1.004 13.361 1.00 65.12 211 TYR A N 1
ATOM 1700 C CA . TYR A 1 211 ? -3.643 0.403 12.075 1.00 65.12 211 TYR A CA 1
ATOM 1701 C C . TYR A 1 211 ? -2.452 0.466 11.131 1.00 65.12 211 TYR A C 1
ATOM 1703 O O . TYR A 1 211 ? -2.055 1.545 10.699 1.00 65.12 211 TYR A O 1
ATOM 1711 N N . LEU A 1 212 ? -1.880 -0.695 10.822 1.00 61.97 212 LEU A N 1
ATOM 1712 C CA . LEU A 1 212 ? -0.727 -0.811 9.937 1.00 61.97 212 LEU A CA 1
ATOM 1713 C C . LEU A 1 212 ? -1.132 -1.589 8.689 1.00 61.97 212 LEU A C 1
ATOM 1715 O O . LEU A 1 212 ? -1.319 -2.804 8.711 1.00 61.97 212 LEU A O 1
ATOM 1719 N N . TYR A 1 213 ? -1.279 -0.877 7.581 1.00 66.69 213 TYR A N 1
ATOM 1720 C CA . TYR A 1 213 ? -1.568 -1.501 6.297 1.00 66.69 213 TYR A CA 1
ATOM 1721 C C . TYR A 1 213 ? -0.250 -1.887 5.635 1.00 66.69 213 TYR A C 1
ATOM 1723 O O . TYR A 1 213 ? 0.667 -1.069 5.594 1.00 66.69 213 TYR A O 1
ATOM 1731 N N . ASN A 1 214 ? -0.179 -3.121 5.136 1.00 64.94 214 ASN A N 1
ATOM 1732 C CA . ASN A 1 214 ? 0.987 -3.719 4.491 1.00 64.94 214 ASN A CA 1
ATOM 1733 C C . ASN A 1 214 ? 2.250 -3.652 5.362 1.00 64.94 214 ASN A C 1
ATOM 1735 O O . ASN A 1 214 ? 3.218 -2.960 5.059 1.00 64.94 214 ASN A O 1
ATOM 1739 N N . VAL A 1 215 ? 2.217 -4.404 6.458 1.00 69.81 215 VAL A N 1
ATOM 1740 C CA . VAL A 1 215 ? 3.341 -4.576 7.376 1.00 69.81 215 VAL A CA 1
ATOM 1741 C C . VAL A 1 215 ? 4.469 -5.331 6.677 1.00 69.81 215 VAL A C 1
ATOM 1743 O O . VAL A 1 215 ? 4.290 -6.453 6.196 1.00 69.81 215 VAL A O 1
ATOM 1746 N N . SER A 1 216 ? 5.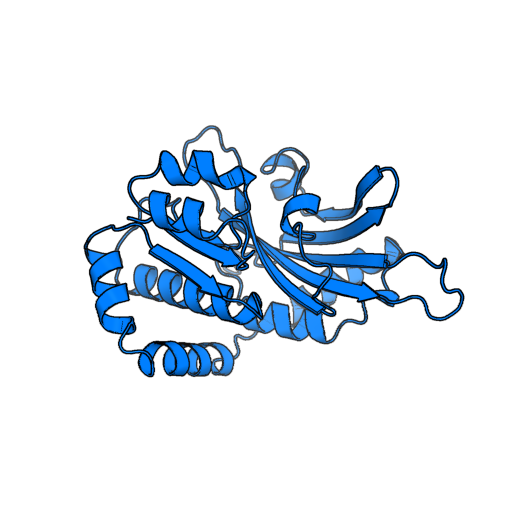650 -4.724 6.658 1.00 67.44 216 SER A N 1
ATOM 1747 C CA . SER A 1 216 ? 6.891 -5.333 6.195 1.00 67.44 216 SER A CA 1
ATOM 1748 C C . SER A 1 216 ? 7.636 -6.021 7.347 1.00 67.44 216 SER A C 1
ATOM 1750 O O . SER A 1 216 ? 7.317 -5.862 8.524 1.00 67.44 216 SER A O 1
ATOM 1752 N N . LEU A 1 217 ? 8.709 -6.755 7.039 1.00 67.62 217 LEU A N 1
ATOM 1753 C CA . LEU A 1 217 ? 9.582 -7.322 8.079 1.00 67.62 217 LEU A CA 1
ATOM 1754 C C . LEU A 1 217 ? 10.205 -6.259 8.994 1.00 67.62 217 LEU A C 1
ATOM 1756 O O . LEU A 1 217 ? 10.545 -6.562 10.134 1.00 67.62 217 LEU A O 1
ATOM 1760 N N . ARG A 1 218 ? 10.350 -5.019 8.513 1.00 66.75 218 ARG A N 1
ATOM 1761 C CA . ARG A 1 218 ? 10.912 -3.914 9.304 1.00 66.75 218 ARG A CA 1
ATOM 1762 C C . ARG A 1 218 ? 9.977 -3.474 10.423 1.00 66.75 218 ARG A C 1
ATOM 1764 O O . ARG A 1 218 ? 10.436 -2.924 11.416 1.00 66.75 218 ARG A O 1
ATOM 1771 N N . ASP A 1 219 ? 8.692 -3.767 10.277 1.00 72.62 219 ASP A N 1
ATOM 1772 C CA . ASP A 1 219 ? 7.655 -3.375 11.220 1.00 72.62 219 ASP A CA 1
ATOM 1773 C C . ASP A 1 219 ? 7.455 -4.427 12.324 1.00 72.62 219 ASP A C 1
ATOM 1775 O O . ASP A 1 219 ? 6.733 -4.179 13.286 1.00 72.62 219 ASP A O 1
ATOM 1779 N N . ILE A 1 220 ? 8.124 -5.588 12.247 1.00 72.19 220 ILE A N 1
ATOM 1780 C CA . ILE A 1 220 ? 8.058 -6.641 13.277 1.00 72.19 220 ILE A CA 1
ATOM 1781 C C . ILE A 1 220 ? 8.395 -6.104 14.679 1.00 72.19 220 ILE A C 1
ATOM 1783 O O . ILE A 1 220 ? 7.564 -6.267 15.576 1.00 72.19 220 ILE A O 1
ATOM 1787 N N . PRO A 1 221 ? 9.525 -5.399 14.901 1.00 75.75 221 PRO A N 1
ATOM 1788 C CA . PRO A 1 221 ? 9.851 -4.878 16.229 1.00 75.75 221 PRO A CA 1
ATOM 1789 C C . PRO A 1 221 ? 8.825 -3.857 16.733 1.00 75.75 221 PRO A C 1
ATOM 1791 O O . PRO A 1 221 ? 8.646 -3.691 17.940 1.00 75.75 221 PRO A O 1
ATOM 1794 N N . LEU A 1 222 ? 8.154 -3.151 15.815 1.00 74.00 222 LEU A N 1
ATOM 1795 C CA . LEU A 1 222 ? 7.061 -2.250 16.154 1.00 74.00 222 LEU A CA 1
ATOM 1796 C C . LEU A 1 222 ? 5.839 -3.051 16.611 1.00 74.00 222 LEU A C 1
ATOM 1798 O O . LEU A 1 222 ? 5.288 -2.740 17.663 1.00 74.00 222 LEU A O 1
ATOM 1802 N N . LEU A 1 223 ? 5.442 -4.096 15.880 1.00 76.25 223 LEU A N 1
ATOM 1803 C CA . LEU A 1 223 ? 4.312 -4.954 16.247 1.00 76.25 223 LEU A CA 1
ATOM 1804 C C . LEU A 1 223 ? 4.509 -5.651 17.597 1.00 76.25 223 LEU A C 1
ATOM 1806 O O . LEU A 1 223 ? 3.584 -5.684 18.410 1.00 76.25 223 LEU A O 1
ATOM 1810 N N . GLU A 1 224 ? 5.710 -6.166 17.866 1.00 78.75 224 GLU A N 1
ATOM 1811 C CA . GLU A 1 224 ? 6.039 -6.862 19.117 1.00 78.75 224 GLU A CA 1
ATOM 1812 C C . GLU A 1 224 ? 5.849 -5.973 20.350 1.00 78.75 224 GLU A C 1
ATOM 1814 O O . GLU A 1 224 ? 5.303 -6.411 21.368 1.00 78.75 224 GLU A O 1
ATOM 1819 N N . LYS A 1 225 ? 6.242 -4.698 20.243 1.00 78.81 225 LYS A N 1
ATOM 1820 C CA . LYS A 1 225 ? 6.123 -3.708 21.323 1.00 78.81 225 LYS A CA 1
ATOM 1821 C C . LYS A 1 225 ? 4.679 -3.283 21.600 1.00 78.81 225 LYS A C 1
ATOM 1823 O O . LYS A 1 225 ? 4.408 -2.685 22.643 1.00 78.81 225 LYS A O 1
ATOM 1828 N N . ARG A 1 226 ? 3.738 -3.543 20.688 1.00 75.38 226 ARG A N 1
ATOM 1829 C CA . ARG A 1 226 ? 2.367 -3.015 20.764 1.00 75.38 226 ARG A CA 1
ATOM 1830 C C . ARG A 1 226 ? 1.425 -4.023 21.412 1.00 75.38 226 ARG A C 1
ATOM 1832 O O . ARG A 1 226 ? 1.409 -5.203 21.070 1.00 75.38 226 ARG A O 1
ATOM 1839 N N . LYS A 1 227 ? 0.596 -3.556 22.349 1.00 76.81 227 LYS A N 1
ATOM 1840 C CA . LYS A 1 227 ? -0.414 -4.399 23.020 1.00 76.81 227 LYS A CA 1
ATOM 1841 C C . LYS A 1 227 ? -1.607 -4.717 22.115 1.00 76.81 227 LYS A C 1
ATOM 1843 O O . LYS A 1 227 ? -2.177 -5.793 22.225 1.00 76.81 227 LYS A O 1
ATOM 1848 N N . PHE A 1 228 ? -1.933 -3.801 21.205 1.00 76.44 228 PHE A N 1
ATOM 1849 C CA . PHE A 1 228 ? -3.043 -3.895 20.265 1.00 76.44 228 PHE A CA 1
ATOM 1850 C C . PHE A 1 228 ? -2.603 -3.369 18.897 1.00 76.44 228 PHE A C 1
ATOM 1852 O O . PHE A 1 228 ? -1.898 -2.360 18.830 1.00 76.44 228 PHE A O 1
ATOM 1859 N N . TYR A 1 229 ? -3.012 -4.053 17.829 1.00 79.31 229 TYR A N 1
ATOM 1860 C CA . TYR A 1 229 ? -2.881 -3.581 16.453 1.00 79.31 229 TYR A CA 1
ATOM 1861 C C . TYR A 1 229 ? -3.871 -4.288 15.537 1.00 79.31 229 TYR A C 1
ATOM 1863 O O . TYR A 1 229 ? -4.294 -5.411 15.814 1.00 79.31 229 TYR A O 1
ATOM 1871 N N . VAL A 1 230 ? -4.180 -3.640 14.420 1.00 77.56 230 VAL A N 1
ATOM 1872 C CA . VAL A 1 230 ? -4.800 -4.270 13.260 1.00 77.56 230 VAL A CA 1
ATOM 1873 C C . VAL A 1 230 ? -3.840 -4.088 12.096 1.00 77.56 230 VAL A C 1
ATOM 1875 O O . VAL A 1 230 ? -3.548 -2.968 11.682 1.00 77.56 230 VAL A O 1
ATOM 1878 N N . ALA A 1 231 ? -3.299 -5.199 11.621 1.00 77.00 231 ALA A N 1
ATOM 1879 C CA . ALA A 1 231 ? -2.276 -5.224 10.596 1.00 77.00 231 ALA A CA 1
ATOM 1880 C C . ALA A 1 231 ? -2.727 -6.068 9.412 1.00 77.00 231 ALA A C 1
ATOM 1882 O O . ALA A 1 231 ? -3.417 -7.069 9.602 1.00 77.00 231 ALA A O 1
ATOM 1883 N N . CYS A 1 232 ? -2.290 -5.727 8.203 1.00 77.69 232 CYS A N 1
ATOM 1884 C CA . CYS A 1 232 ? -2.326 -6.670 7.090 1.00 77.69 232 CYS A CA 1
ATOM 1885 C C . CYS A 1 232 ? -0.923 -6.947 6.562 1.00 77.69 232 CYS A C 1
ATOM 1887 O O . CYS A 1 232 ? -0.103 -6.042 6.436 1.00 77.69 232 CYS A O 1
ATOM 1889 N N . ILE A 1 233 ? -0.655 -8.211 6.251 1.00 73.44 233 ILE A N 1
ATOM 1890 C CA . ILE A 1 233 ? 0.600 -8.655 5.662 1.00 73.44 233 ILE A CA 1
ATOM 1891 C C . ILE A 1 233 ? 0.332 -9.455 4.393 1.00 73.44 233 ILE A C 1
ATOM 1893 O O . ILE A 1 233 ? -0.583 -10.278 4.311 1.00 73.44 233 ILE A O 1
ATOM 1897 N N . LYS A 1 234 ? 1.179 -9.243 3.392 1.00 68.62 234 LYS A N 1
ATOM 1898 C CA . LYS A 1 234 ? 1.248 -10.129 2.239 1.00 68.62 234 LYS A CA 1
ATOM 1899 C C . LYS A 1 234 ? 1.873 -11.456 2.665 1.00 68.62 234 LYS A C 1
ATOM 1901 O O . LYS A 1 234 ? 2.995 -11.461 3.166 1.00 68.62 234 LYS A O 1
ATOM 1906 N N . ASN A 1 235 ? 1.180 -12.578 2.462 1.00 63.94 235 ASN A N 1
ATOM 1907 C CA . ASN A 1 235 ? 1.720 -13.878 2.848 1.00 63.94 235 ASN A CA 1
ATOM 1908 C C . ASN A 1 235 ? 2.981 -14.188 2.025 1.00 63.94 235 ASN A C 1
ATOM 1910 O O . ASN A 1 235 ? 2.918 -14.498 0.836 1.00 63.94 235 ASN A O 1
ATOM 1914 N N . ILE A 1 236 ? 4.132 -14.087 2.679 1.00 56.97 236 ILE A N 1
ATOM 1915 C CA . ILE A 1 236 ? 5.387 -14.643 2.206 1.00 56.97 236 ILE A CA 1
ATOM 1916 C C . ILE A 1 236 ? 5.568 -15.911 3.036 1.00 56.97 236 ILE A C 1
ATOM 1918 O O . ILE A 1 236 ? 5.823 -15.821 4.237 1.00 56.97 236 ILE A O 1
ATOM 1922 N N . ASN A 1 237 ? 5.429 -17.083 2.411 1.00 59.09 237 ASN A N 1
ATOM 1923 C CA . ASN A 1 237 ? 5.491 -18.398 3.071 1.00 59.09 237 ASN A CA 1
ATOM 1924 C C . ASN A 1 237 ? 6.704 -18.578 4.019 1.00 59.09 237 ASN A C 1
ATOM 1926 O O . ASN A 1 237 ? 6.667 -19.418 4.913 1.00 59.09 237 ASN A O 1
ATOM 1930 N N . SER A 1 238 ? 7.779 -17.797 3.859 1.00 55.94 238 SER A N 1
ATOM 1931 C CA . SER A 1 238 ? 8.959 -17.809 4.735 1.00 55.94 238 SER A CA 1
ATOM 1932 C C . SER A 1 238 ? 8.781 -17.100 6.086 1.00 55.94 238 SER A C 1
ATOM 1934 O O . SER A 1 238 ? 9.602 -17.308 6.975 1.00 55.94 238 SER A O 1
ATOM 1936 N N . HIS A 1 239 ? 7.747 -16.273 6.270 1.00 57.97 239 HIS A N 1
ATOM 1937 C CA . HIS A 1 239 ? 7.602 -15.406 7.452 1.00 57.97 239 HIS A CA 1
ATOM 1938 C C . HIS A 1 239 ? 6.309 -15.618 8.238 1.00 57.97 239 HIS A C 1
ATOM 1940 O O . HIS A 1 239 ? 6.181 -15.108 9.349 1.00 57.97 239 HIS A O 1
ATOM 1946 N N . GLU A 1 240 ? 5.384 -16.422 7.717 1.00 62.28 240 GLU A N 1
ATOM 1947 C CA . GLU A 1 240 ? 4.101 -16.707 8.361 1.00 62.28 240 GLU A CA 1
ATOM 1948 C C . GLU A 1 240 ? 4.256 -17.212 9.807 1.00 62.28 240 GLU A C 1
ATOM 1950 O O . GLU A 1 240 ? 3.509 -16.792 10.689 1.00 62.28 240 GLU A O 1
ATOM 1955 N N . ARG A 1 241 ? 5.259 -18.060 10.079 1.00 63.22 241 ARG A N 1
ATOM 1956 C CA . ARG A 1 241 ? 5.520 -18.572 11.434 1.00 63.22 241 ARG A CA 1
ATOM 1957 C C . ARG A 1 241 ? 5.842 -17.446 12.424 1.00 63.22 241 ARG A C 1
ATOM 1959 O O . ARG A 1 241 ? 5.258 -17.421 13.500 1.00 63.22 241 ARG A O 1
ATOM 1966 N N . HIS A 1 242 ? 6.698 -16.501 12.040 1.00 60.19 242 HIS A N 1
ATOM 1967 C CA . HIS A 1 242 ? 7.108 -15.395 12.911 1.00 60.19 242 HIS A CA 1
ATOM 1968 C C . HIS A 1 242 ? 5.935 -14.466 13.234 1.00 60.19 242 HIS A C 1
ATOM 1970 O O . HIS A 1 242 ? 5.710 -14.104 14.382 1.00 60.19 242 HIS A O 1
ATOM 1976 N N . PHE A 1 243 ? 5.122 -14.133 12.233 1.00 60.94 243 PHE A N 1
ATOM 1977 C CA . PHE A 1 243 ? 3.962 -13.275 12.462 1.00 60.94 243 PHE A CA 1
ATOM 1978 C C . PHE A 1 243 ? 2.858 -13.959 13.276 1.00 60.94 243 PHE A C 1
ATOM 1980 O O . PHE A 1 243 ? 2.195 -13.297 14.074 1.00 60.94 243 PHE A O 1
ATOM 1987 N N . ARG A 1 244 ? 2.679 -15.279 13.126 1.00 62.31 244 ARG A N 1
ATOM 1988 C CA . ARG A 1 244 ? 1.760 -16.050 13.976 1.00 62.31 244 ARG A CA 1
ATOM 1989 C C . ARG A 1 244 ? 2.193 -16.042 15.443 1.00 62.31 244 ARG A C 1
ATOM 1991 O O . ARG A 1 244 ? 1.329 -15.900 16.296 1.00 62.31 244 ARG A O 1
ATOM 1998 N N . GLU A 1 245 ? 3.493 -16.146 15.719 1.00 63.94 245 GLU A N 1
ATOM 1999 C CA . GLU A 1 245 ? 4.050 -16.076 17.081 1.00 63.94 245 GLU A CA 1
ATOM 2000 C C . GLU A 1 245 ? 3.855 -14.691 17.723 1.00 63.94 245 GLU A C 1
ATOM 2002 O O . GLU A 1 245 ? 3.604 -14.593 18.919 1.00 63.94 245 GLU A O 1
ATOM 2007 N N . ILE A 1 246 ? 3.910 -13.613 16.936 1.00 63.16 246 ILE A N 1
ATOM 2008 C CA . ILE A 1 246 ? 3.688 -12.244 17.437 1.00 63.16 246 ILE A CA 1
ATOM 2009 C C . ILE A 1 246 ? 2.195 -11.963 17.679 1.00 63.16 246 ILE A C 1
ATOM 2011 O O . ILE A 1 246 ? 1.839 -11.155 18.544 1.00 63.16 246 ILE A O 1
ATOM 2015 N N . ALA A 1 247 ? 1.313 -12.576 16.888 1.00 57.44 247 ALA A N 1
ATOM 2016 C CA . ALA A 1 247 ? -0.131 -12.369 16.973 1.00 57.44 247 ALA A CA 1
ATOM 2017 C C . ALA A 1 247 ? -0.822 -13.217 18.060 1.00 57.44 247 ALA A C 1
ATOM 2019 O O . ALA A 1 247 ? -1.910 -12.835 18.495 1.00 57.44 247 ALA A O 1
ATOM 2020 N N . SER A 1 248 ? -0.222 -14.343 18.475 1.00 60.44 248 SER A N 1
ATOM 2021 C CA . SER A 1 248 ? -0.708 -15.210 19.566 1.00 60.44 248 SER A CA 1
ATOM 2022 C C . SER A 1 248 ? -0.466 -14.619 20.949 1.00 60.44 248 SER A C 1
ATOM 2024 O O . SER A 1 248 ? -1.391 -14.721 21.785 1.00 60.44 248 SER A O 1
#

Secondary structure (DSSP, 8-state):
---------EEEEEEEEEETTTEEEEEEEEE-HHHHHHTGGGTTHHHHHS-TTGGG-SEEEEEEEEE---TTS---EEEEEEEEEEE---S-TTPPPEEEEEEEEEETTS-HHHHHHHHHHS-GGG--SGGGHHHHHHHHHH-----THHHHHHHHHHHTSTHHHHHHHHHHTT--EEEEESS-HHHHHHHHHHHHHHHHHTT----S--EESS--GGGHHHHHH-SS-EEEEE--TTTHHHHHHHH-

Radius of gyration: 18.29 Å; chains: 1; bounding box: 43×53×50 Å

InterPro domains:
  IPR018626 Protein LCHN/Anr2 [PF09804] (14-152)
  IPR053056 Lipid Metabolism-Associated Protein [PTHR28153] (14-159)

Organism: Rozella allomycis (strain CSF55) (NCBI:txid988480)

Foldseek 3Di:
DDDDDDPFFFFWKWKWKQDPPPGIDTLDIDGHPVCCVQQVNCPPVSCQQDPPPCPVPQKAWGKWWGWGPDPPPDTFIKIKIKIWHWDDDDPDPPDDTMIMIIITITGLPHLNVQRNVLNVVDDVVVVSDPVCRVVVVVVVVVRDDRDPVLLVVLVVVCVVDPCVVVLVVCVVVQAAAEAEDQDDLVSRLSNLSSSVVVCVVVVVDDVPDAETEADGPVCLVVLQPDRHHHYYYYDDVVCPVVVVVSRD

Sequence (248 aa):
MNWLGGYMIFLGSFQVSFHPIKGNTIDWINAHEILAKLIHGLNGIEYNVLPSGCHHIHNDIIISALNADNEDDEIDIYYSISLFKRRDVTRDPRTEIIYRSLGVIVTQSAPFGAIAKELESINIDIFSDESKGPHLASIFNHSYQINEDTTENAIQRLSNKRNLMELFKALLTHKRVLFYSLTPLKDTCMECNIVYALFKVFNFTPCHNYYLYNVSLRDIPLLEKRKFYVACIKNINSHERHFREIAS

pLDDT: mean 70.3, std 12.82, range [25.97, 91.31]